Protein AF-A0A7H1MMY2-F1 (afdb_monomer)

Nearest PDB structures (foldseek):
  8imi-assembly1_k  TM=2.415E-01  e=1.324E+00  Anthocerotibacter panamensis
  7sqc-assembly1_1X  TM=2.554E-01  e=2.739E+00  Chlamydomonas reinhardtii

Radius of gyration: 22.46 Å; Cα contacts (8 Å, |Δi|>4): 117; chains: 1; bounding box: 46×32×80 Å

Organism: NCBI:txid165096

Structure (mmCIF, N/CA/C/O backbone):
data_AF-A0A7H1MMY2-F1
#
_entry.id   AF-A0A7H1MMY2-F1
#
loop_
_atom_site.group_PDB
_atom_site.id
_atom_site.type_symbol
_atom_site.label_atom_id
_atom_site.label_alt_id
_atom_site.label_comp_id
_atom_site.label_asym_id
_atom_site.label_entity_id
_atom_site.label_seq_id
_atom_site.pdbx_PDB_ins_code
_atom_site.Cartn_x
_atom_site.Cartn_y
_atom_site.Cartn_z
_atom_site.occupancy
_atom_site.B_iso_or_equiv
_atom_site.auth_seq_id
_atom_site.auth_comp_id
_atom_site.auth_asym_id
_atom_site.auth_atom_id
_atom_site.pdbx_PDB_model_num
ATOM 1 N N . MET A 1 1 ? 11.255 19.370 -52.468 1.00 33.31 1 MET A N 1
ATOM 2 C CA . MET A 1 1 ? 11.854 18.572 -51.379 1.00 33.31 1 MET A CA 1
ATOM 3 C C . MET A 1 1 ? 10.890 18.589 -50.200 1.00 33.31 1 MET A C 1
ATOM 5 O O . MET A 1 1 ? 10.796 19.597 -49.516 1.00 33.31 1 MET A O 1
ATOM 9 N N . LYS A 1 2 ? 10.066 17.543 -50.061 1.00 32.75 2 LYS A N 1
ATOM 10 C CA . LYS A 1 2 ? 9.144 17.363 -48.929 1.00 32.75 2 LYS A CA 1
ATOM 11 C C . LYS A 1 2 ? 9.869 16.480 -47.914 1.00 32.75 2 LYS A C 1
ATOM 13 O O . LYS A 1 2 ? 10.114 15.315 -48.204 1.00 32.75 2 LYS A O 1
ATOM 18 N N . ASN A 1 3 ? 10.269 17.055 -46.783 1.00 35.44 3 ASN A N 1
ATOM 19 C CA . ASN A 1 3 ? 10.957 16.332 -45.717 1.00 35.44 3 ASN A CA 1
ATOM 20 C C . ASN A 1 3 ? 9.986 15.346 -45.051 1.00 35.44 3 ASN A C 1
ATOM 22 O O . ASN A 1 3 ? 9.046 15.741 -44.367 1.00 35.44 3 ASN A O 1
ATOM 26 N N . LEU A 1 4 ? 10.239 14.060 -45.292 1.00 31.33 4 LEU A N 1
ATOM 27 C CA . LEU A 1 4 ? 9.548 12.871 -44.780 1.00 31.33 4 LEU A CA 1
ATOM 28 C C . LEU A 1 4 ? 9.931 12.524 -43.322 1.00 31.33 4 LEU A C 1
ATOM 30 O O . LEU A 1 4 ? 9.796 11.385 -42.892 1.00 31.33 4 LEU A O 1
ATOM 34 N N . THR A 1 5 ? 10.391 13.489 -42.526 1.00 36.16 5 THR A N 1
ATOM 35 C CA . THR A 1 5 ? 10.898 13.287 -41.153 1.00 36.16 5 THR A CA 1
ATOM 36 C C . THR A 1 5 ? 9.825 13.436 -40.069 1.00 36.16 5 THR A C 1
ATOM 38 O O . THR A 1 5 ? 10.062 14.044 -39.031 1.00 36.16 5 THR A O 1
ATOM 41 N N . LYS A 1 6 ? 8.617 12.901 -40.289 1.00 33.12 6 LYS A N 1
ATOM 42 C CA . LYS A 1 6 ? 7.543 12.922 -39.269 1.00 33.12 6 LYS A CA 1
ATOM 43 C C . LYS A 1 6 ? 6.744 11.619 -39.120 1.00 33.12 6 LYS A C 1
ATOM 45 O O . LYS A 1 6 ? 5.700 11.631 -38.486 1.00 33.12 6 LYS A O 1
ATOM 50 N N . GLY A 1 7 ? 7.192 10.505 -39.701 1.00 30.33 7 GLY A N 1
ATOM 51 C CA . GLY A 1 7 ? 6.299 9.359 -39.921 1.00 30.33 7 GLY A CA 1
ATOM 52 C C . GLY A 1 7 ? 6.552 8.066 -39.148 1.00 30.33 7 GLY A C 1
ATOM 53 O O . GLY A 1 7 ? 5.712 7.180 -39.234 1.00 30.33 7 GLY A O 1
ATOM 54 N N . ILE A 1 8 ? 7.677 7.879 -38.456 1.00 33.50 8 ILE A N 1
ATOM 55 C CA . ILE A 1 8 ? 8.045 6.547 -37.947 1.00 33.50 8 ILE A CA 1
ATOM 56 C C . ILE A 1 8 ? 8.587 6.697 -36.524 1.00 33.50 8 ILE A C 1
ATOM 58 O O . ILE A 1 8 ? 9.464 7.524 -36.313 1.00 33.50 8 ILE A O 1
ATOM 62 N N . LEU A 1 9 ? 8.061 5.891 -35.593 1.00 34.72 9 LEU A N 1
ATOM 63 C CA . LEU A 1 9 ? 8.309 5.840 -34.135 1.00 34.72 9 LEU A CA 1
ATOM 64 C C . LEU A 1 9 ? 7.330 6.601 -33.217 1.00 34.72 9 LEU A C 1
ATOM 66 O O . LEU A 1 9 ? 7.661 6.920 -32.084 1.00 34.72 9 LEU A O 1
ATOM 70 N N . LEU A 1 10 ? 6.080 6.786 -33.647 1.00 37.00 10 LEU A N 1
ATOM 71 C CA . LEU A 1 10 ? 4.941 7.065 -32.751 1.00 37.00 10 LEU A CA 1
ATOM 72 C C . LEU A 1 10 ? 4.121 5.789 -32.484 1.00 37.00 10 LEU A C 1
ATOM 74 O O . LEU A 1 10 ? 2.897 5.789 -32.535 1.00 37.00 10 LEU A O 1
ATOM 78 N N . GLY A 1 11 ? 4.815 4.677 -32.229 1.00 34.56 11 GLY A N 1
ATOM 79 C CA . GLY A 1 11 ? 4.215 3.490 -31.626 1.00 34.56 11 GLY A CA 1
ATOM 80 C C . GLY A 1 11 ? 4.325 3.622 -30.113 1.00 34.56 11 GLY A C 1
ATOM 81 O O . GLY A 1 11 ? 5.421 3.778 -29.580 1.00 34.56 11 GLY A O 1
ATOM 82 N N . THR A 1 12 ? 3.195 3.624 -29.424 1.00 38.75 12 THR A N 1
ATOM 83 C CA . THR A 1 12 ? 3.086 3.574 -27.967 1.00 38.75 12 THR A CA 1
ATOM 84 C C . THR A 1 12 ? 3.834 2.359 -27.416 1.00 38.75 12 THR A C 1
ATOM 86 O O . THR A 1 12 ? 3.280 1.270 -27.344 1.00 38.75 12 THR A O 1
ATOM 89 N N . LEU A 1 13 ? 5.091 2.531 -27.004 1.00 43.00 13 LEU A N 1
ATOM 90 C CA . LEU A 1 13 ? 5.725 1.600 -26.075 1.00 43.00 13 LEU A CA 1
ATOM 91 C C . LEU A 1 13 ? 5.108 1.861 -24.697 1.00 43.00 13 LEU A C 1
ATOM 93 O O . LEU A 1 13 ? 5.638 2.610 -23.886 1.00 43.00 13 LEU A O 1
ATOM 97 N N . THR A 1 14 ? 3.949 1.256 -24.457 1.00 50.75 14 THR A N 1
ATOM 98 C CA . THR A 1 14 ? 3.492 0.812 -23.129 1.00 50.75 14 THR A CA 1
ATOM 99 C C . THR A 1 14 ? 4.246 -0.463 -22.724 1.00 50.75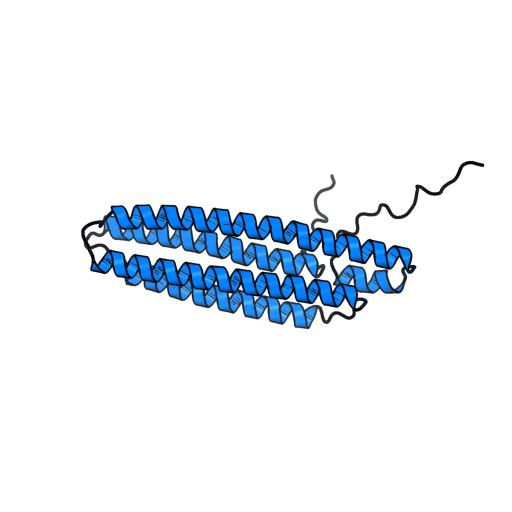 14 THR A C 1
ATOM 101 O O . THR A 1 14 ? 3.689 -1.379 -22.137 1.00 50.75 14 THR A O 1
ATOM 104 N N . ALA A 1 15 ? 5.519 -0.564 -23.103 1.00 54.62 15 ALA A N 1
ATOM 105 C CA . ALA A 1 15 ? 6.366 -1.707 -22.826 1.00 54.62 15 ALA A CA 1
ATOM 106 C C . ALA A 1 15 ? 7.192 -1.361 -21.591 1.00 54.62 15 ALA A C 1
ATOM 108 O O . ALA A 1 15 ? 8.044 -0.475 -21.660 1.00 54.62 15 ALA A O 1
ATOM 109 N N . GLY A 1 16 ? 6.917 -2.022 -20.467 1.00 61.41 16 GLY A N 1
ATOM 110 C CA . GLY A 1 16 ? 7.763 -1.890 -19.283 1.00 61.41 16 GLY A CA 1
ATOM 111 C C . GLY A 1 16 ? 9.159 -2.482 -19.511 1.00 61.41 16 GLY A C 1
ATOM 112 O O . GLY A 1 16 ? 9.482 -2.959 -20.606 1.00 61.41 16 GLY A O 1
ATOM 113 N N . VAL A 1 17 ? 10.011 -2.422 -18.488 1.00 66.38 17 VAL A N 1
ATOM 114 C CA . VAL A 1 17 ? 11.461 -2.528 -18.667 1.00 66.38 17 VAL A CA 1
ATOM 115 C C . VAL A 1 17 ? 11.902 -3.820 -19.366 1.00 66.38 17 VAL A C 1
ATOM 117 O O . VAL A 1 17 ? 12.756 -3.766 -20.247 1.00 66.38 17 VAL A O 1
ATOM 120 N N . AL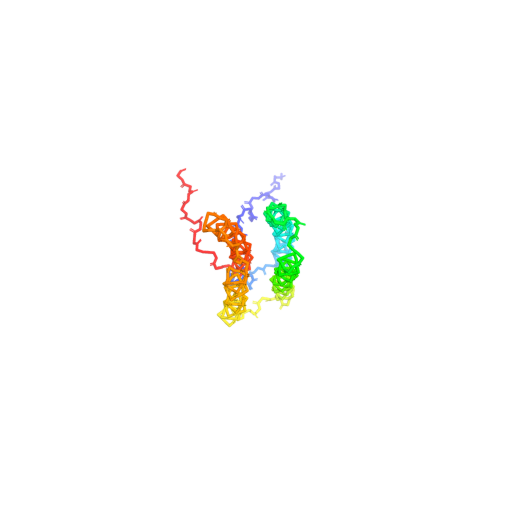A A 1 18 ? 11.262 -4.959 -19.084 1.00 62.28 18 ALA A N 1
ATOM 121 C CA . ALA A 1 18 ? 11.574 -6.242 -19.722 1.00 62.28 18 ALA A CA 1
ATOM 122 C C . ALA A 1 18 ? 11.363 -6.240 -21.249 1.00 62.28 18 ALA A C 1
ATOM 124 O O . ALA A 1 18 ? 12.208 -6.708 -22.017 1.00 62.28 18 ALA A O 1
ATOM 125 N N . ALA A 1 19 ? 10.230 -5.696 -21.699 1.00 60.94 19 ALA A N 1
ATOM 126 C CA . ALA A 1 19 ? 9.896 -5.591 -23.117 1.00 60.94 19 ALA A CA 1
ATOM 127 C C . ALA A 1 19 ? 10.761 -4.525 -23.812 1.00 60.94 19 ALA A C 1
ATOM 129 O O . ALA A 1 19 ? 11.132 -4.687 -24.980 1.00 60.94 19 ALA A O 1
ATOM 130 N N . ALA A 1 20 ? 11.159 -3.483 -23.073 1.00 60.41 20 ALA A N 1
ATOM 131 C CA . ALA A 1 20 ? 12.155 -2.533 -23.533 1.00 60.41 20 ALA A CA 1
ATOM 132 C C . ALA A 1 20 ? 13.514 -3.219 -23.750 1.00 60.41 20 ALA A C 1
ATOM 134 O O . ALA A 1 20 ? 14.065 -3.045 -24.826 1.00 60.41 20 ALA A O 1
ATOM 135 N N . THR A 1 21 ? 14.030 -4.063 -22.849 1.00 61.12 21 THR A N 1
ATOM 136 C CA . THR A 1 21 ? 15.373 -4.681 -22.958 1.00 61.12 21 THR A CA 1
ATOM 137 C C . THR A 1 21 ? 15.645 -5.389 -24.293 1.00 61.12 21 THR A C 1
ATOM 139 O O . THR A 1 21 ? 16.679 -5.148 -24.927 1.00 61.12 21 THR A O 1
ATOM 142 N N . ALA A 1 22 ? 14.733 -6.254 -24.754 1.00 60.56 22 ALA A N 1
ATOM 143 C CA . ALA A 1 22 ? 14.927 -7.027 -25.988 1.00 60.56 22 ALA A CA 1
ATOM 144 C C . ALA A 1 22 ? 14.923 -6.135 -27.244 1.00 60.56 22 ALA A C 1
ATOM 146 O O . ALA A 1 22 ? 15.727 -6.328 -28.158 1.00 60.56 22 ALA A O 1
ATOM 147 N N . TYR A 1 23 ? 14.055 -5.121 -27.266 1.00 60.75 23 TYR A N 1
ATOM 148 C CA . TYR A 1 23 ? 13.946 -4.149 -28.353 1.00 60.75 23 TYR A CA 1
ATOM 149 C C . TYR A 1 23 ? 15.066 -3.095 -28.299 1.00 60.75 23 TYR A C 1
ATOM 151 O O . TYR A 1 23 ? 15.647 -2.736 -29.323 1.00 60.75 23 TYR A O 1
ATOM 159 N N . TYR A 1 24 ? 15.452 -2.668 -27.101 1.00 64.19 24 TYR A N 1
ATOM 160 C CA . TYR A 1 24 ? 16.417 -1.608 -26.813 1.00 64.19 24 TYR A CA 1
ATOM 161 C C . TYR A 1 24 ? 17.820 -1.931 -27.314 1.00 64.19 24 TYR A C 1
ATOM 163 O O . TYR A 1 24 ? 18.508 -1.048 -27.826 1.00 64.19 24 TYR A O 1
ATOM 171 N N . ARG A 1 25 ? 18.245 -3.202 -27.266 1.00 66.31 25 ARG A N 1
ATOM 172 C CA . ARG A 1 25 ? 19.537 -3.622 -27.842 1.00 66.31 25 ARG A CA 1
ATOM 173 C C . ARG A 1 25 ? 19.629 -3.352 -29.351 1.00 66.31 25 ARG A C 1
ATOM 175 O O . ARG A 1 25 ? 20.731 -3.131 -29.845 1.00 66.31 25 ARG A O 1
ATOM 182 N N . SER A 1 26 ? 18.497 -3.310 -30.058 1.00 71.19 26 SER A N 1
ATOM 183 C CA . SER A 1 26 ? 18.423 -3.028 -31.502 1.00 71.19 26 SER A CA 1
ATOM 184 C C . SER A 1 26 ? 18.277 -1.539 -31.858 1.00 71.19 26 SER A C 1
ATOM 186 O O . SER A 1 26 ? 18.323 -1.183 -33.036 1.00 71.19 26 SER A O 1
ATOM 188 N N . LEU A 1 27 ? 18.113 -0.663 -30.861 1.00 72.69 27 LEU A N 1
ATOM 189 C CA . LEU A 1 27 ? 17.853 0.762 -31.057 1.00 72.69 27 LEU A CA 1
ATOM 190 C C . LEU A 1 27 ? 19.126 1.586 -31.285 1.00 72.69 27 LEU A C 1
ATOM 192 O O . LEU A 1 27 ? 20.197 1.301 -30.740 1.00 72.69 27 LEU A O 1
ATOM 196 N N . SER A 1 28 ? 18.983 2.670 -32.050 1.00 78.19 28 SER A N 1
ATOM 197 C CA . SER A 1 28 ? 20.005 3.717 -32.152 1.00 78.19 28 SER A CA 1
ATOM 198 C C . SER A 1 28 ? 20.151 4.493 -30.830 1.00 78.19 28 SER A C 1
ATOM 200 O O . SER A 1 28 ? 19.211 4.505 -30.033 1.00 78.19 28 SER A O 1
ATOM 202 N N . PRO A 1 29 ? 21.282 5.187 -30.592 1.00 79.69 29 PRO A N 1
ATOM 203 C CA . PRO A 1 29 ? 21.500 5.950 -29.357 1.00 79.69 29 PRO A CA 1
ATOM 204 C C . PRO A 1 29 ? 20.369 6.935 -29.024 1.00 79.69 29 PRO A C 1
ATOM 206 O O . PRO A 1 29 ? 19.842 6.914 -27.922 1.00 79.69 29 PRO A O 1
ATOM 209 N N . MET A 1 30 ? 19.900 7.702 -30.010 1.00 78.31 30 MET A N 1
ATOM 210 C CA . MET A 1 30 ? 18.809 8.668 -29.820 1.00 78.31 30 MET A CA 1
ATOM 211 C C . MET A 1 30 ? 17.472 7.997 -29.456 1.00 78.31 30 MET A C 1
ATOM 213 O O . MET A 1 30 ? 16.667 8.547 -28.714 1.00 78.31 30 MET A O 1
ATOM 217 N N . GLN A 1 31 ? 17.213 6.794 -29.978 1.00 75.25 31 GLN A N 1
ATOM 218 C CA . GLN A 1 31 ? 16.015 6.030 -29.618 1.00 75.25 31 GLN A CA 1
ATOM 219 C C . GLN A 1 31 ? 16.123 5.430 -28.212 1.00 75.25 31 GLN A C 1
ATOM 221 O O . GLN A 1 31 ? 15.103 5.266 -27.552 1.00 75.25 31 GLN A O 1
ATOM 226 N N . LYS A 1 32 ? 17.338 5.105 -27.757 1.00 74.12 32 LYS A N 1
ATOM 227 C CA . LYS A 1 32 ? 17.587 4.630 -26.393 1.00 74.12 32 LYS A CA 1
ATOM 228 C C . LYS A 1 32 ? 17.322 5.725 -25.366 1.00 74.12 32 LYS A C 1
ATOM 230 O O . LYS A 1 32 ? 16.579 5.466 -24.426 1.00 74.12 32 LYS A O 1
ATOM 235 N N . GLU A 1 33 ? 17.840 6.929 -25.600 1.00 76.06 33 GLU A N 1
ATOM 236 C CA . GLU A 1 33 ? 17.583 8.103 -24.750 1.00 76.06 33 GLU A CA 1
ATOM 237 C C . GLU A 1 33 ? 16.078 8.393 -24.656 1.00 76.06 33 GLU A C 1
ATOM 239 O O . GLU A 1 33 ? 15.525 8.468 -23.565 1.00 76.06 33 GLU A O 1
ATOM 244 N N . ALA A 1 34 ? 15.369 8.409 -25.792 1.00 76.50 34 ALA A N 1
ATOM 245 C CA . ALA A 1 34 ? 13.925 8.652 -25.804 1.00 76.50 34 ALA A CA 1
ATOM 246 C C . ALA A 1 34 ? 13.103 7.596 -25.031 1.00 76.50 34 ALA A C 1
ATOM 248 O O . ALA A 1 34 ? 12.041 7.910 -24.491 1.00 76.50 34 ALA A O 1
ATOM 249 N N . VAL A 1 35 ? 13.558 6.338 -24.995 1.00 74.00 35 VAL A N 1
ATOM 250 C CA . VAL A 1 35 ? 12.920 5.272 -24.202 1.00 74.00 35 VAL A CA 1
ATOM 251 C C . VAL A 1 35 ? 13.212 5.451 -22.711 1.00 74.00 35 VAL A C 1
ATOM 253 O O . VAL A 1 35 ? 12.300 5.280 -21.904 1.00 74.00 35 VAL A O 1
ATOM 256 N N . GLN A 1 36 ? 14.444 5.822 -22.352 1.00 76.19 36 GLN A N 1
ATOM 257 C CA . GLN A 1 36 ? 14.838 6.092 -20.966 1.00 76.19 36 GLN A CA 1
ATOM 258 C C . GLN A 1 36 ? 14.055 7.275 -20.385 1.00 76.19 36 GLN A C 1
ATOM 260 O O . GLN A 1 36 ? 13.406 7.113 -19.352 1.00 76.19 36 GLN A O 1
ATOM 265 N N . ASP A 1 37 ? 14.022 8.413 -21.084 1.00 79.31 37 ASP A N 1
ATOM 266 C CA . ASP A 1 37 ? 13.308 9.619 -20.639 1.00 79.31 37 ASP A CA 1
ATOM 267 C C . ASP A 1 37 ? 11.824 9.333 -20.392 1.00 79.31 37 ASP A C 1
ATOM 269 O O . ASP A 1 37 ? 11.275 9.644 -19.336 1.00 79.31 37 ASP A O 1
ATOM 273 N N . ARG A 1 38 ? 11.174 8.646 -21.339 1.00 77.50 38 ARG A N 1
ATOM 274 C CA . ARG A 1 38 ? 9.755 8.299 -21.221 1.00 77.50 38 ARG A CA 1
ATOM 275 C C . ARG A 1 38 ? 9.474 7.378 -20.034 1.00 77.50 38 ARG A C 1
ATOM 277 O O . ARG A 1 38 ? 8.425 7.514 -19.406 1.00 77.50 38 ARG A O 1
ATOM 284 N N . PHE A 1 39 ? 10.363 6.429 -19.752 1.00 78.75 39 PHE A N 1
ATOM 285 C CA . PHE A 1 39 ? 10.212 5.539 -18.604 1.00 78.75 39 PHE A CA 1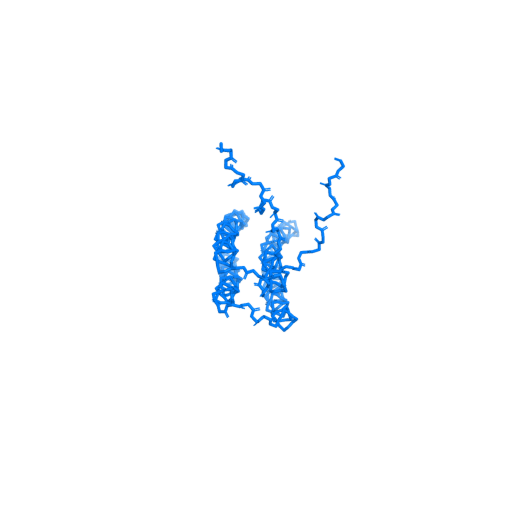
ATOM 286 C C . PHE A 1 39 ? 10.340 6.305 -17.282 1.00 78.75 39 PHE A C 1
ATOM 288 O O . PHE A 1 39 ? 9.505 6.139 -16.393 1.00 78.75 39 PHE A O 1
ATOM 295 N N . LEU A 1 40 ? 11.332 7.193 -17.172 1.00 81.25 40 LEU A N 1
ATOM 296 C CA . LEU A 1 40 ? 11.521 8.036 -15.989 1.00 81.25 40 LEU A CA 1
ATOM 297 C C . LEU A 1 40 ? 10.323 8.972 -15.760 1.00 81.25 40 LEU A C 1
ATOM 299 O O . LEU A 1 40 ? 9.860 9.105 -14.624 1.00 81.25 40 LEU A O 1
ATOM 303 N N . ASP A 1 41 ? 9.758 9.544 -16.827 1.00 83.69 41 ASP A N 1
ATOM 304 C CA . ASP A 1 41 ? 8.534 10.350 -16.759 1.00 83.69 41 ASP A CA 1
ATOM 305 C C . ASP A 1 41 ? 7.328 9.535 -16.258 1.00 83.69 41 ASP A C 1
ATOM 307 O O . ASP A 1 41 ? 6.531 10.021 -15.448 1.00 83.69 41 ASP A O 1
ATOM 311 N N . GLN A 1 42 ? 7.186 8.285 -16.713 1.00 82.81 42 GLN A N 1
ATOM 312 C CA . GLN A 1 42 ? 6.119 7.386 -16.262 1.00 82.81 42 GLN A CA 1
ATOM 313 C C . GLN A 1 42 ? 6.260 7.036 -14.780 1.00 82.81 42 GLN A C 1
ATOM 315 O O . GLN A 1 42 ? 5.279 7.158 -14.044 1.00 82.81 42 GLN A O 1
ATOM 320 N N . LEU A 1 43 ? 7.466 6.678 -14.330 1.00 84.50 43 LEU A N 1
ATOM 321 C CA . LEU A 1 43 ? 7.743 6.418 -12.915 1.00 84.50 43 LEU A CA 1
ATOM 322 C C . LEU A 1 43 ? 7.418 7.640 -12.042 1.00 84.50 43 LEU A C 1
ATOM 324 O O . LEU A 1 43 ? 6.736 7.526 -11.020 1.00 84.50 43 LEU A O 1
ATOM 328 N N . ALA A 1 44 ? 7.823 8.838 -12.475 1.00 86.19 44 ALA A N 1
ATOM 329 C CA . ALA A 1 44 ? 7.525 10.076 -11.761 1.00 86.19 44 ALA A CA 1
ATOM 330 C C . ALA A 1 44 ? 6.011 10.348 -11.666 1.00 86.19 44 ALA A C 1
ATOM 332 O O . ALA A 1 44 ? 5.509 10.706 -10.595 1.00 86.19 44 ALA A O 1
ATOM 333 N N . ALA A 1 45 ? 5.267 10.150 -12.757 1.00 86.19 45 ALA A N 1
ATOM 334 C CA . ALA A 1 45 ? 3.817 10.333 -12.778 1.00 86.19 45 ALA A CA 1
ATOM 335 C C . ALA A 1 45 ? 3.082 9.308 -11.896 1.00 86.19 45 ALA A C 1
ATOM 337 O O . ALA A 1 45 ? 2.153 9.674 -11.168 1.00 86.19 45 ALA A O 1
ATOM 338 N N . SER A 1 46 ? 3.502 8.041 -11.930 1.00 86.50 46 SER A N 1
ATOM 339 C CA . SER A 1 46 ? 2.965 6.987 -11.065 1.00 86.50 46 SER A CA 1
ATOM 340 C C . SER A 1 46 ? 3.205 7.280 -9.592 1.00 86.50 46 SER A C 1
ATOM 342 O O . SER A 1 46 ? 2.274 7.181 -8.789 1.00 86.50 46 SER A O 1
ATOM 344 N N . LYS A 1 47 ? 4.400 7.768 -9.242 1.00 88.00 47 LYS A N 1
ATOM 345 C CA . LYS A 1 47 ? 4.708 8.177 -7.872 1.00 88.00 47 LYS A CA 1
ATOM 346 C C . LYS A 1 47 ? 3.733 9.234 -7.352 1.00 88.00 47 LYS A C 1
ATOM 348 O O . LYS A 1 47 ? 3.252 9.107 -6.230 1.00 88.00 47 LYS A O 1
ATOM 353 N N . VAL A 1 48 ? 3.412 10.252 -8.155 1.00 88.31 48 VAL A N 1
ATOM 354 C CA . VAL A 1 48 ? 2.441 11.294 -7.766 1.00 88.31 48 VAL A CA 1
ATOM 355 C C . VAL A 1 48 ? 1.060 10.691 -7.497 1.00 88.31 48 VAL A C 1
ATOM 357 O O . VAL A 1 48 ? 0.436 11.025 -6.491 1.00 88.31 48 VAL A O 1
ATOM 360 N N . LYS A 1 49 ? 0.594 9.772 -8.353 1.00 90.31 49 LYS A N 1
ATOM 361 C CA . LYS A 1 49 ? -0.692 9.081 -8.158 1.00 90.31 49 LYS A CA 1
ATOM 362 C C . LYS A 1 49 ? -0.703 8.235 -6.883 1.00 90.31 49 LYS A C 1
ATOM 364 O O . LYS A 1 49 ? -1.682 8.279 -6.145 1.00 90.31 49 LYS A O 1
ATOM 369 N N . MET A 1 50 ? 0.370 7.491 -6.614 1.00 92.50 50 MET A N 1
ATOM 370 C CA . MET A 1 50 ? 0.476 6.650 -5.416 1.00 92.50 50 MET A CA 1
ATOM 371 C C . MET A 1 50 ? 0.589 7.475 -4.131 1.00 92.50 50 MET A C 1
ATOM 373 O O . MET A 1 50 ? -0.022 7.117 -3.125 1.00 92.50 50 MET A O 1
ATOM 377 N N . ASP A 1 51 ? 1.318 8.595 -4.159 1.00 90.38 51 ASP A N 1
ATOM 378 C CA . ASP A 1 51 ? 1.366 9.535 -3.034 1.00 90.38 51 ASP A CA 1
ATOM 379 C C . ASP A 1 51 ? -0.033 10.121 -2.751 1.00 90.38 51 ASP A C 1
ATOM 381 O O . ASP A 1 51 ? -0.426 10.203 -1.588 1.00 90.38 51 ASP A O 1
ATOM 385 N N . GLN A 1 52 ? -0.809 10.468 -3.789 1.00 92.56 52 GLN A N 1
ATOM 386 C CA . GLN A 1 52 ? -2.187 10.947 -3.624 1.00 92.56 52 GLN A CA 1
ATOM 387 C C . GLN A 1 52 ? -3.098 9.871 -3.021 1.00 92.56 52 GLN A C 1
ATOM 389 O O . GLN A 1 52 ? -3.745 10.129 -2.012 1.00 92.56 52 GLN A O 1
ATOM 394 N N . LEU A 1 53 ? -3.092 8.657 -3.581 1.00 93.00 53 LEU A N 1
ATOM 395 C CA . LEU A 1 53 ? -3.906 7.540 -3.090 1.00 93.00 53 LEU A CA 1
ATOM 396 C C . LEU A 1 53 ? -3.613 7.226 -1.613 1.00 93.00 53 LEU A C 1
ATOM 398 O O . LEU A 1 53 ? -4.531 7.006 -0.821 1.00 93.00 53 LEU A O 1
ATOM 402 N N . LYS A 1 54 ? -2.332 7.251 -1.224 1.00 91.50 54 LYS A N 1
ATOM 403 C CA . LYS A 1 54 ? -1.917 7.083 0.173 1.00 91.50 54 LYS A CA 1
ATOM 404 C C . LYS A 1 54 ? -2.483 8.193 1.063 1.00 91.50 54 LYS A C 1
ATOM 406 O O . LYS A 1 54 ? -2.945 7.900 2.166 1.00 91.50 54 LYS A O 1
ATOM 411 N N . ASN A 1 55 ? -2.401 9.449 0.623 1.00 93.31 55 ASN A N 1
ATOM 412 C CA . ASN A 1 55 ? -2.898 10.585 1.398 1.00 93.31 55 ASN A CA 1
ATOM 413 C C . ASN A 1 55 ? -4.412 10.480 1.602 1.00 93.31 55 ASN A C 1
ATOM 415 O O . ASN A 1 55 ? -4.851 10.524 2.746 1.00 93.31 55 ASN A O 1
ATOM 419 N N . ASP A 1 56 ? -5.172 10.220 0.535 1.00 93.25 56 ASP A N 1
ATOM 420 C CA . ASP A 1 56 ? -6.632 10.070 0.595 1.00 93.25 56 ASP A CA 1
ATOM 421 C C . ASP A 1 56 ? -7.040 8.958 1.578 1.00 93.25 56 ASP A C 1
ATOM 423 O O . ASP A 1 56 ? -7.900 9.149 2.437 1.00 93.25 56 ASP A O 1
ATOM 427 N N . THR A 1 57 ? -6.348 7.818 1.517 1.00 93.12 57 THR A N 1
ATOM 428 C CA . THR A 1 57 ? -6.582 6.673 2.413 1.00 93.12 57 THR A CA 1
ATOM 429 C C . THR A 1 57 ? -6.191 6.983 3.864 1.00 93.12 57 THR A C 1
ATOM 431 O O . THR A 1 57 ? -6.864 6.585 4.811 1.00 93.12 57 THR A O 1
ATOM 434 N N . THR A 1 58 ? -5.110 7.739 4.078 1.00 94.38 58 THR A N 1
ATOM 435 C CA . THR A 1 58 ? -4.698 8.178 5.424 1.00 94.38 58 THR A CA 1
ATOM 436 C C . THR A 1 58 ? -5.702 9.166 6.018 1.00 94.38 58 THR A C 1
ATOM 438 O O . THR A 1 58 ? -6.000 9.101 7.213 1.00 94.38 58 THR A O 1
ATOM 441 N N . ASP A 1 59 ? -6.239 10.071 5.204 1.00 95.56 59 ASP A N 1
ATOM 442 C CA . ASP A 1 59 ? -7.253 11.032 5.628 1.00 95.56 59 ASP A CA 1
ATOM 443 C C . ASP A 1 59 ? -8.549 10.318 6.016 1.00 95.56 59 ASP A C 1
ATOM 445 O O . ASP A 1 59 ? -9.111 10.603 7.079 1.00 95.56 59 ASP A O 1
ATOM 449 N N . HIS A 1 60 ? -8.981 9.333 5.226 1.00 96.38 60 HIS A N 1
ATOM 450 C CA . HIS A 1 60 ? -10.168 8.555 5.560 1.00 96.38 60 HIS A CA 1
ATOM 451 C C . HIS A 1 60 ? -9.972 7.688 6.808 1.00 96.38 60 HIS A C 1
ATOM 453 O O . HIS A 1 60 ? -10.808 7.720 7.714 1.00 96.38 60 HIS A O 1
ATOM 459 N N . PHE A 1 61 ? -8.817 7.034 6.951 1.00 96.38 61 PHE A N 1
ATOM 460 C CA . PHE A 1 61 ? -8.448 6.356 8.192 1.00 96.38 61 PHE A CA 1
ATOM 461 C C . PHE A 1 61 ? -8.559 7.287 9.411 1.00 96.38 61 PHE A C 1
ATOM 463 O O . PHE A 1 61 ? -9.149 6.930 10.433 1.00 96.38 61 PHE A O 1
ATOM 470 N N . ASN A 1 62 ? -8.047 8.517 9.312 1.00 95.25 62 ASN A N 1
ATOM 471 C CA . ASN A 1 62 ? -8.134 9.490 10.401 1.00 95.25 62 ASN A CA 1
ATOM 472 C C . ASN A 1 62 ? -9.581 9.875 10.746 1.00 95.25 62 ASN A C 1
ATOM 474 O O . ASN A 1 62 ? -9.869 10.116 11.926 1.00 95.25 62 ASN A O 1
ATOM 478 N N . ILE A 1 63 ? -10.482 9.910 9.760 1.00 95.94 63 ILE A N 1
ATOM 479 C CA . ILE A 1 63 ? -11.922 10.105 9.971 1.00 95.94 63 ILE A CA 1
ATOM 480 C C . ILE A 1 63 ? -12.498 8.918 10.744 1.00 95.94 63 ILE A C 1
ATOM 482 O O . ILE A 1 63 ? -13.028 9.126 11.838 1.00 95.94 63 ILE A O 1
ATOM 486 N N . LEU A 1 64 ? -12.301 7.688 10.257 1.00 94.38 64 LEU A N 1
ATOM 487 C CA . LEU A 1 64 ? -12.786 6.463 10.905 1.00 94.38 64 LEU A CA 1
ATOM 488 C C . LEU A 1 64 ? -12.330 6.383 12.363 1.00 94.38 64 LEU A C 1
ATOM 490 O O . LEU A 1 64 ? -13.123 6.136 13.271 1.00 94.38 64 LEU A O 1
ATOM 494 N N . MET A 1 65 ? -11.056 6.667 12.618 1.00 93.25 65 MET A N 1
ATOM 495 C CA . MET A 1 65 ? -10.529 6.638 13.9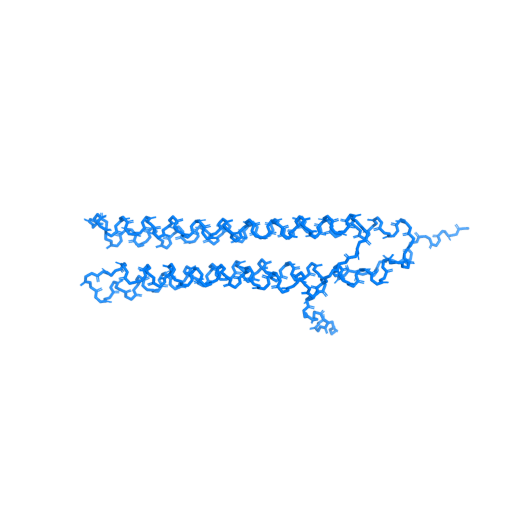74 1.00 93.25 65 MET A CA 1
ATOM 496 C C . MET A 1 65 ? -11.012 7.806 14.841 1.00 93.25 65 MET A C 1
ATOM 498 O O . MET A 1 65 ? -11.012 7.704 16.065 1.00 93.25 65 MET A O 1
ATOM 502 N N . SER A 1 66 ? -11.379 8.945 14.255 1.00 91.94 66 SER A N 1
ATOM 503 C CA . SER A 1 66 ? -11.987 10.042 15.015 1.00 91.94 66 SER A CA 1
ATOM 504 C C . SER A 1 66 ? -13.413 9.690 15.425 1.00 91.94 66 SER A C 1
ATOM 506 O O . SER A 1 66 ? -13.771 9.912 16.578 1.00 91.94 66 SER A O 1
ATOM 508 N N . GLU A 1 67 ? -14.189 9.077 14.529 1.00 91.25 67 GLU A N 1
ATOM 509 C CA . GLU A 1 67 ? -15.523 8.547 14.835 1.00 91.25 67 GLU A CA 1
ATOM 510 C C . GLU A 1 67 ? -15.478 7.497 15.937 1.00 91.25 67 GLU A C 1
ATOM 512 O O . GLU A 1 67 ? -16.306 7.547 16.847 1.00 91.25 67 GLU A O 1
ATOM 517 N N . LEU A 1 68 ? -14.480 6.602 15.890 1.00 89.31 68 LEU A N 1
ATOM 518 C CA . LEU A 1 68 ? -14.187 5.722 17.011 1.00 89.31 68 LEU A CA 1
ATOM 519 C C . LEU A 1 68 ? -13.934 6.572 18.246 1.00 89.31 68 LEU A C 1
ATOM 521 O O . LEU A 1 68 ? -14.786 6.562 19.107 1.00 89.31 68 LEU A O 1
ATOM 525 N N . ARG A 1 69 ? -12.909 7.427 18.310 1.00 87.44 69 ARG A N 1
ATOM 526 C CA . ARG A 1 69 ? -12.607 8.222 19.522 1.00 87.44 69 ARG A CA 1
ATOM 527 C C . ARG A 1 69 ? -13.822 8.921 20.161 1.00 87.44 69 ARG A C 1
ATOM 529 O O . ARG A 1 69 ? -13.898 8.990 21.384 1.00 87.44 69 ARG A O 1
ATOM 536 N N . TYR A 1 70 ? -14.756 9.447 19.365 1.00 85.00 70 TYR A N 1
ATOM 537 C CA . TYR A 1 70 ? -15.971 10.089 19.880 1.00 85.00 70 TYR A CA 1
ATOM 538 C C . TYR A 1 70 ? -16.963 9.117 20.537 1.00 85.00 70 TYR A C 1
ATOM 540 O O . TYR A 1 70 ? -17.656 9.505 21.474 1.00 85.00 70 TYR A O 1
ATOM 548 N N . ALA A 1 71 ? -17.036 7.861 20.094 1.00 81.00 71 ALA A N 1
ATOM 549 C CA . ALA A 1 71 ? -18.006 6.892 20.606 1.00 81.00 71 ALA A CA 1
ATOM 550 C C . ALA A 1 71 ? -17.736 6.420 22.055 1.00 81.00 71 ALA A C 1
ATOM 552 O O . ALA A 1 71 ? -18.659 5.937 22.704 1.00 81.00 71 ALA A O 1
ATOM 553 N N . GLN A 1 72 ? -16.517 6.583 22.584 1.00 81.94 72 GLN A N 1
ATOM 554 C CA . GLN A 1 72 ? -16.144 6.344 23.996 1.00 81.94 72 GLN A CA 1
ATOM 555 C C . GLN A 1 72 ? -15.166 7.431 24.489 1.00 81.94 72 GLN A C 1
ATOM 557 O O . GLN A 1 72 ? -14.076 7.168 24.996 1.00 81.94 72 GLN A O 1
ATOM 562 N N . GLU A 1 73 ? -15.551 8.698 24.339 1.00 79.12 73 GLU A N 1
ATOM 563 C CA . GLU A 1 73 ? -14.711 9.857 24.694 1.00 79.12 73 GLU A CA 1
ATOM 564 C C . GLU A 1 73 ? -14.300 9.942 26.180 1.00 79.12 73 GLU A C 1
ATOM 566 O O . GLU A 1 73 ? -13.411 10.716 26.528 1.00 79.12 73 GLU A O 1
ATOM 571 N N . ASN A 1 74 ? -14.931 9.154 27.054 1.00 84.06 74 ASN A N 1
ATOM 572 C CA . ASN A 1 74 ? -14.651 9.126 28.492 1.00 84.06 74 ASN A CA 1
ATOM 573 C C . ASN A 1 74 ? -13.840 7.893 28.929 1.00 84.06 74 ASN A C 1
ATOM 575 O O . ASN A 1 74 ? -13.520 7.770 30.110 1.00 84.06 74 ASN A O 1
ATOM 579 N N . ASP A 1 75 ? -13.513 6.984 28.006 1.00 85.94 75 ASP A N 1
ATOM 580 C CA . ASP A 1 75 ? -12.694 5.804 28.287 1.00 85.94 75 ASP A CA 1
ATOM 581 C C . ASP A 1 75 ? -11.225 6.079 27.925 1.00 85.94 75 ASP A C 1
ATOM 583 O O . ASP A 1 75 ? -10.818 6.025 26.761 1.00 85.94 75 ASP A O 1
ATOM 587 N N . GLU A 1 76 ? -10.421 6.406 28.939 1.00 85.19 76 GLU A N 1
ATOM 588 C CA . GLU A 1 76 ? -8.988 6.681 28.779 1.00 85.19 76 GLU A CA 1
ATOM 589 C C . GLU A 1 76 ? -8.211 5.463 28.255 1.00 85.19 76 GLU A C 1
ATOM 591 O O . GLU A 1 76 ? -7.306 5.617 27.433 1.00 85.19 76 GLU A O 1
ATOM 596 N N . GLY A 1 77 ? -8.571 4.250 28.690 1.00 85.81 77 GLY A N 1
ATOM 597 C CA . GLY A 1 77 ? -7.903 3.020 28.263 1.00 85.81 77 GLY A CA 1
ATOM 598 C C . GLY A 1 77 ? -8.145 2.743 26.784 1.00 85.81 77 GLY A C 1
ATOM 599 O O . GLY A 1 77 ? -7.212 2.445 26.035 1.00 85.81 77 GLY A O 1
ATOM 600 N N . TRP A 1 78 ? -9.381 2.931 26.334 1.00 87.31 78 TRP A N 1
ATOM 601 C CA . TRP A 1 78 ? -9.729 2.806 24.926 1.00 87.31 78 TRP A CA 1
ATOM 602 C C . TRP A 1 78 ? -9.045 3.849 24.043 1.00 87.31 78 TRP A C 1
ATOM 604 O O . TRP A 1 78 ? -8.578 3.524 22.950 1.00 87.31 78 TRP A O 1
ATOM 614 N N . GLN A 1 79 ? -8.929 5.093 24.512 1.00 87.75 79 GLN A N 1
ATOM 615 C CA . GLN A 1 79 ? -8.220 6.135 23.766 1.00 87.75 79 GLN A CA 1
ATOM 616 C C . GLN A 1 79 ? -6.734 5.825 23.585 1.00 87.75 79 GLN A C 1
ATOM 618 O O . GLN A 1 79 ? -6.196 6.113 22.514 1.00 87.75 79 GLN A O 1
ATOM 623 N N . ILE A 1 80 ? -6.089 5.216 24.586 1.00 90.56 80 ILE A N 1
ATOM 624 C CA . ILE A 1 80 ? -4.702 4.744 24.478 1.00 90.56 80 ILE A CA 1
ATOM 625 C C . ILE A 1 80 ? -4.600 3.658 23.402 1.00 90.56 80 ILE A C 1
ATOM 627 O O . ILE A 1 80 ? -3.823 3.809 22.464 1.00 90.56 80 ILE A O 1
ATOM 631 N N . LEU A 1 81 ? -5.447 2.625 23.464 1.00 91.12 81 LEU A N 1
ATOM 632 C CA . LEU A 1 81 ? -5.445 1.535 22.479 1.00 91.12 81 LEU A CA 1
ATOM 633 C C . LEU A 1 81 ? -5.691 2.036 21.048 1.00 91.12 81 LEU A C 1
ATOM 635 O O . LEU A 1 81 ? -5.068 1.567 20.095 1.00 91.12 81 LEU A O 1
ATOM 639 N N . LEU A 1 82 ? -6.586 3.011 20.886 1.00 91.75 82 LEU A N 1
ATOM 640 C CA . LEU A 1 82 ? -6.877 3.621 19.593 1.00 91.75 82 LEU A CA 1
ATOM 641 C C . LEU A 1 82 ? -5.697 4.458 19.075 1.00 91.75 82 LEU A C 1
ATOM 643 O O . LEU A 1 82 ? -5.439 4.480 17.871 1.00 91.75 82 LEU A O 1
ATOM 647 N N . ALA A 1 83 ? -4.983 5.152 19.964 1.00 92.19 83 ALA A N 1
ATOM 648 C CA . ALA A 1 83 ? -3.776 5.893 19.613 1.00 92.19 83 ALA A CA 1
ATOM 649 C C . ALA A 1 83 ? -2.627 4.956 19.208 1.00 92.19 83 ALA A C 1
ATOM 651 O O . ALA A 1 83 ? -1.963 5.223 18.205 1.00 92.19 83 ALA A O 1
ATOM 652 N N . ASP A 1 84 ? -2.449 3.841 19.919 1.00 94.56 84 ASP A N 1
ATOM 653 C CA . ASP A 1 84 ? -1.455 2.818 19.583 1.00 94.56 84 ASP A CA 1
ATOM 654 C C . ASP A 1 84 ? -1.743 2.213 18.202 1.00 94.56 84 ASP A C 1
ATOM 656 O O . ASP A 1 84 ? -0.864 2.170 17.339 1.00 94.56 84 ASP A O 1
ATOM 660 N N . PHE A 1 85 ? -3.003 1.855 17.929 1.00 95.00 85 PHE A N 1
ATOM 661 C CA . PHE A 1 85 ? -3.410 1.356 16.614 1.00 95.00 85 PHE A CA 1
ATOM 662 C C . PHE A 1 85 ? -3.156 2.374 15.489 1.00 95.00 85 PHE A C 1
ATOM 664 O O . PHE A 1 85 ? -2.624 2.013 14.437 1.00 95.00 85 PHE A O 1
ATOM 671 N N . LYS A 1 86 ? -3.465 3.662 15.708 1.00 95.50 86 LYS A N 1
ATOM 672 C CA . LYS A 1 86 ? -3.128 4.732 14.750 1.00 95.50 86 LYS A CA 1
ATOM 673 C C . LYS A 1 86 ? -1.636 4.785 14.451 1.00 95.50 86 LYS A C 1
ATOM 675 O O . LYS A 1 86 ? -1.251 4.962 13.295 1.00 95.50 86 LYS A O 1
ATOM 680 N N . GLN A 1 87 ? -0.802 4.673 15.480 1.00 96.12 87 GLN A N 1
ATOM 681 C CA . GLN A 1 87 ? 0.642 4.733 15.310 1.00 96.12 87 GLN A CA 1
ATOM 682 C C . GLN A 1 87 ? 1.153 3.539 14.496 1.00 96.12 87 GLN A C 1
ATOM 684 O O . GLN A 1 87 ? 1.957 3.735 13.583 1.00 96.12 87 GLN A O 1
ATOM 689 N N . GLU A 1 88 ? 0.643 2.334 14.755 1.00 96.69 88 GLU A N 1
ATOM 690 C CA . GLU A 1 88 ? 1.006 1.146 13.976 1.00 96.69 88 GLU A CA 1
ATOM 691 C C . GLU A 1 88 ? 0.549 1.239 12.516 1.00 96.69 88 GLU A C 1
ATOM 693 O O . GLU A 1 88 ? 1.323 0.943 11.603 1.00 96.69 88 GLU A O 1
ATOM 698 N N . TYR A 1 89 ? -0.654 1.756 12.260 1.00 96.00 89 TYR A N 1
ATOM 699 C CA . TYR A 1 89 ? -1.113 2.034 10.897 1.00 96.00 89 TYR A CA 1
ATOM 700 C C . TYR A 1 89 ? -0.173 2.998 10.151 1.00 96.00 89 TYR A C 1
ATOM 702 O O . TYR A 1 89 ? 0.174 2.777 8.985 1.00 96.00 89 TYR A O 1
ATOM 710 N N . ILE A 1 90 ? 0.280 4.065 10.819 1.00 94.75 90 ILE A N 1
ATOM 711 C CA . ILE A 1 90 ? 1.234 5.028 10.249 1.00 94.75 90 ILE A CA 1
ATOM 712 C C . ILE A 1 90 ? 2.580 4.350 9.960 1.00 94.75 90 ILE A C 1
ATOM 714 O O . ILE A 1 90 ? 3.170 4.592 8.901 1.00 94.75 90 ILE A O 1
ATOM 718 N N . ASN A 1 91 ? 3.062 3.496 10.867 1.00 96.06 91 ASN A N 1
ATOM 719 C CA . ASN A 1 91 ? 4.305 2.745 10.688 1.00 96.06 91 ASN A CA 1
ATOM 720 C C . ASN A 1 91 ? 4.228 1.850 9.441 1.00 96.06 91 ASN A C 1
ATOM 722 O O . ASN A 1 91 ? 5.085 1.960 8.559 1.00 96.06 91 ASN A O 1
ATOM 726 N N . LEU A 1 92 ? 3.160 1.056 9.318 1.00 96.19 92 LEU A N 1
ATOM 727 C CA . LEU A 1 92 ? 2.899 0.193 8.161 1.00 96.19 92 LEU A CA 1
ATOM 728 C C . LEU A 1 92 ? 2.785 0.997 6.860 1.00 96.19 92 LEU A C 1
ATOM 730 O O . LEU A 1 92 ? 3.406 0.662 5.850 1.00 96.19 92 LEU A O 1
ATOM 734 N N . SER A 1 93 ? 2.057 2.114 6.890 1.00 94.44 93 SER A N 1
ATOM 735 C CA . SER A 1 93 ? 1.887 3.002 5.731 1.00 94.44 93 SER A CA 1
ATOM 736 C C . SER A 1 93 ? 3.208 3.620 5.267 1.00 94.44 93 SER A C 1
ATOM 738 O O . SER A 1 93 ? 3.422 3.850 4.072 1.00 94.44 93 SER A O 1
ATOM 740 N N . ASN A 1 94 ? 4.118 3.909 6.197 1.00 94.75 94 ASN A N 1
ATOM 741 C CA . ASN A 1 94 ? 5.450 4.410 5.873 1.00 94.75 94 ASN A CA 1
ATOM 742 C C . ASN A 1 94 ? 6.370 3.300 5.360 1.00 94.75 94 ASN A C 1
ATOM 744 O O . ASN A 1 94 ? 7.125 3.541 4.420 1.00 94.75 94 ASN A O 1
ATOM 748 N N . GLN A 1 95 ? 6.276 2.088 5.907 1.00 95.62 95 GLN A N 1
ATOM 749 C CA . GLN A 1 95 ? 7.000 0.923 5.401 1.00 95.62 95 GLN A CA 1
ATOM 750 C C . GLN A 1 95 ? 6.603 0.603 3.953 1.00 95.62 95 GLN A C 1
ATOM 752 O O . GLN A 1 95 ? 7.484 0.488 3.102 1.00 95.62 95 GLN A O 1
ATOM 757 N N . ALA A 1 96 ? 5.301 0.568 3.647 1.00 94.38 96 ALA A N 1
ATOM 758 C CA . ALA A 1 96 ? 4.792 0.383 2.285 1.00 94.38 96 ALA A CA 1
ATOM 759 C C . ALA A 1 96 ? 5.301 1.477 1.330 1.00 94.38 96 ALA A C 1
ATOM 761 O O . ALA A 1 96 ? 5.856 1.185 0.270 1.00 94.38 96 ALA A O 1
ATOM 762 N N . LYS A 1 97 ? 5.230 2.750 1.748 1.00 93.56 97 LYS A N 1
ATOM 763 C CA . LYS A 1 97 ? 5.775 3.876 0.972 1.00 93.56 97 LYS A CA 1
ATOM 764 C C . LYS A 1 97 ? 7.278 3.737 0.706 1.00 93.56 97 LYS A C 1
ATOM 766 O O . LYS A 1 97 ? 7.732 4.018 -0.405 1.00 93.56 97 LYS A O 1
ATOM 771 N N . ASN A 1 98 ? 8.054 3.347 1.713 1.00 94.50 98 ASN A N 1
ATOM 772 C CA . ASN A 1 98 ? 9.496 3.168 1.575 1.00 94.50 98 ASN A CA 1
ATOM 773 C C . ASN A 1 98 ? 9.808 2.018 0.614 1.00 94.50 98 ASN A C 1
ATOM 775 O O . ASN A 1 98 ? 10.672 2.173 -0.246 1.00 94.50 98 ASN A O 1
ATOM 779 N N . GLN A 1 99 ? 9.059 0.916 0.701 1.00 94.62 99 GLN A N 1
ATOM 780 C CA . GLN A 1 99 ? 9.191 -0.215 -0.213 1.00 94.62 99 GLN A CA 1
ATOM 781 C C . GLN A 1 99 ? 8.903 0.188 -1.663 1.00 94.62 99 GLN A C 1
ATOM 783 O O . GLN A 1 99 ? 9.671 -0.160 -2.561 1.00 94.62 99 GLN A O 1
ATOM 788 N N . TYR A 1 100 ? 7.835 0.954 -1.886 1.00 94.00 100 TYR A N 1
ATOM 789 C CA . TYR A 1 100 ? 7.493 1.483 -3.203 1.00 94.00 100 TYR A CA 1
ATOM 790 C C . TYR A 1 100 ? 8.579 2.430 -3.736 1.00 94.00 100 TYR A C 1
ATOM 792 O O . TYR A 1 100 ? 9.033 2.288 -4.869 1.00 94.00 100 TYR A O 1
ATOM 800 N N . THR A 1 101 ? 9.058 3.355 -2.898 1.00 93.12 101 THR A N 1
ATOM 801 C CA . THR A 1 101 ? 10.110 4.317 -3.271 1.00 93.12 101 THR A CA 1
ATOM 802 C C . THR A 1 101 ? 11.417 3.615 -3.632 1.00 93.12 101 THR A C 1
ATOM 804 O O . THR A 1 101 ? 12.050 3.982 -4.620 1.00 93.12 101 THR A O 1
ATOM 807 N N . TYR A 1 102 ? 11.800 2.590 -2.867 1.00 93.44 102 TYR A N 1
ATOM 808 C CA . TYR A 1 102 ? 12.972 1.768 -3.155 1.00 93.44 102 TYR A CA 1
ATOM 809 C C . TYR A 1 102 ? 12.876 1.126 -4.541 1.00 93.44 102 TYR A C 1
ATOM 811 O O . TYR A 1 102 ? 13.799 1.258 -5.339 1.00 93.44 102 TYR A O 1
ATOM 819 N N . TRP A 1 103 ? 11.750 0.479 -4.857 1.00 91.50 103 TRP A N 1
ATOM 820 C CA . TRP A 1 103 ? 11.588 -0.175 -6.154 1.00 91.50 103 TRP A CA 1
ATOM 821 C C . TRP A 1 103 ? 11.569 0.814 -7.314 1.00 91.50 103 TRP A C 1
ATOM 823 O O . TRP A 1 103 ? 12.190 0.556 -8.338 1.00 91.50 103 TRP A O 1
ATOM 833 N N . GLN A 1 104 ? 10.927 1.969 -7.147 1.00 89.81 104 GLN A N 1
ATOM 834 C CA . GLN A 1 104 ? 10.961 3.043 -8.142 1.00 89.81 104 GLN A CA 1
ATOM 835 C C . GLN A 1 104 ? 12.399 3.498 -8.444 1.00 89.81 104 GLN A C 1
ATOM 837 O O . GLN A 1 104 ? 12.768 3.647 -9.607 1.00 89.81 104 GLN A O 1
ATOM 842 N N . GLN A 1 105 ? 13.229 3.665 -7.410 1.00 89.19 105 GLN A N 1
ATOM 843 C CA . GLN A 1 105 ? 14.641 4.030 -7.568 1.00 89.19 105 GLN A CA 1
ATOM 844 C C . GLN A 1 105 ? 15.455 2.907 -8.214 1.00 89.19 105 GLN A C 1
ATOM 846 O O . GLN A 1 105 ? 16.164 3.157 -9.184 1.00 89.19 105 GLN A O 1
ATOM 851 N N . ALA A 1 106 ? 15.300 1.670 -7.736 1.00 87.94 106 ALA A N 1
ATOM 852 C CA . ALA A 1 106 ? 16.003 0.513 -8.279 1.00 87.94 106 ALA A CA 1
ATOM 853 C C . ALA A 1 106 ? 15.696 0.307 -9.772 1.00 87.94 106 ALA A C 1
ATOM 855 O O . ALA A 1 106 ? 16.602 0.058 -10.565 1.00 87.94 106 ALA A O 1
ATOM 856 N N . LEU A 1 107 ? 14.432 0.466 -10.179 1.00 85.19 107 LEU A N 1
ATOM 857 C CA . LEU A 1 107 ? 14.041 0.381 -11.585 1.00 85.19 107 LEU A CA 1
ATOM 858 C C . LEU A 1 107 ? 14.611 1.538 -12.414 1.00 85.19 107 LEU A C 1
ATOM 860 O O . LEU A 1 107 ? 15.083 1.306 -13.525 1.00 85.19 107 LEU A O 1
ATOM 864 N N . ALA A 1 108 ? 14.613 2.767 -11.890 1.00 82.62 108 ALA A N 1
ATOM 865 C CA . ALA A 1 108 ? 15.216 3.912 -12.573 1.00 82.62 108 ALA A CA 1
ATOM 866 C C . ALA A 1 108 ? 16.729 3.720 -12.803 1.00 82.62 108 ALA A C 1
ATOM 868 O O . ALA A 1 108 ? 17.213 3.939 -13.913 1.00 82.62 108 ALA A O 1
ATOM 869 N N . GLU A 1 109 ? 17.462 3.243 -11.793 1.00 83.38 109 GLU A N 1
ATOM 870 C CA . GLU A 1 109 ? 18.898 2.941 -11.891 1.00 83.38 109 GLU A CA 1
ATOM 871 C C . GLU A 1 109 ? 19.187 1.830 -12.910 1.00 83.38 109 GLU A C 1
ATOM 873 O O . GLU A 1 109 ? 20.130 1.923 -13.697 1.00 83.38 109 GLU A O 1
ATOM 878 N N . GLN A 1 110 ? 18.351 0.791 -12.951 1.00 77.25 110 GLN A N 1
ATOM 879 C CA . GLN A 1 110 ? 18.480 -0.287 -13.935 1.00 77.25 110 GLN A CA 1
ATOM 880 C C . GLN A 1 110 ? 18.239 0.197 -15.375 1.00 77.25 110 GLN A C 1
ATOM 882 O O . GLN A 1 110 ? 18.875 -0.298 -16.313 1.00 77.25 110 GLN A O 1
ATOM 887 N N . VAL A 1 111 ? 17.348 1.175 -15.563 1.00 75.06 111 VAL A N 1
ATOM 888 C CA . VAL A 1 111 ? 17.121 1.823 -16.862 1.00 75.06 111 VAL A CA 1
ATOM 889 C C . VAL A 1 111 ? 18.296 2.703 -17.285 1.00 75.06 111 VAL A C 1
ATOM 891 O O . VAL A 1 111 ? 18.658 2.701 -18.468 1.00 75.06 111 VAL A O 1
ATOM 894 N N . ASP A 1 112 ? 18.943 3.384 -16.342 1.00 70.88 112 ASP A N 1
ATOM 895 C CA . ASP A 1 112 ? 20.162 4.160 -16.597 1.00 70.88 112 ASP A CA 1
ATOM 896 C C . ASP A 1 112 ? 21.347 3.247 -16.981 1.00 70.88 112 ASP A C 1
ATOM 898 O O . ASP A 1 112 ? 22.060 3.508 -17.950 1.00 70.88 112 ASP A O 1
ATOM 902 N N . ALA A 1 113 ? 21.474 2.085 -16.329 1.00 72.25 113 ALA A N 1
ATOM 903 C CA . ALA A 1 113 ? 22.537 1.097 -16.561 1.00 72.25 113 ALA A CA 1
ATOM 904 C C . ALA A 1 113 ? 22.385 0.235 -17.840 1.00 72.25 113 ALA A C 1
ATOM 906 O O . ALA A 1 113 ? 23.064 -0.783 -17.989 1.00 72.25 113 ALA A O 1
ATOM 907 N N . HIS A 1 114 ? 21.525 0.626 -18.785 1.00 63.16 114 HIS A N 1
ATOM 908 C CA . HIS A 1 114 ? 21.293 -0.064 -20.064 1.00 63.16 114 HIS A CA 1
ATOM 909 C C . HIS A 1 114 ? 20.660 -1.476 -19.983 1.00 63.16 114 HIS A C 1
ATOM 911 O O . HIS A 1 114 ? 20.870 -2.299 -20.881 1.00 63.16 114 HIS A O 1
ATOM 917 N N . LEU A 1 115 ? 19.770 -1.698 -19.005 1.00 64.81 115 LEU A N 1
ATOM 918 C CA . LEU A 1 115 ? 18.692 -2.705 -19.044 1.00 64.81 115 LEU A CA 1
ATOM 919 C C . LEU A 1 115 ? 19.066 -4.201 -18.944 1.00 64.81 115 LEU A C 1
ATOM 921 O O . LEU A 1 115 ? 18.393 -5.022 -19.571 1.00 64.81 115 LEU A O 1
ATOM 925 N N . ASP A 1 116 ? 20.067 -4.612 -18.162 1.00 65.19 116 ASP A N 1
ATOM 926 C CA . ASP A 1 116 ? 20.228 -6.045 -17.830 1.00 65.19 116 ASP A CA 1
ATOM 927 C C . ASP A 1 116 ? 19.477 -6.368 -16.528 1.00 65.19 116 ASP A C 1
ATOM 929 O O . ASP A 1 116 ? 20.022 -6.258 -15.431 1.00 65.19 116 ASP A O 1
ATOM 933 N N . ILE A 1 117 ? 18.182 -6.684 -16.647 1.00 67.56 117 ILE A N 1
ATOM 934 C CA . ILE A 1 117 ? 17.296 -6.907 -15.495 1.00 67.56 117 ILE A CA 1
ATOM 935 C C . ILE A 1 117 ? 16.972 -8.387 -15.355 1.00 67.56 117 ILE A C 1
ATOM 937 O O . ILE A 1 117 ? 16.398 -9.005 -16.254 1.00 67.56 117 ILE A O 1
ATOM 941 N N . ASP A 1 118 ? 17.262 -8.926 -14.174 1.00 76.75 118 ASP A N 1
ATOM 942 C CA . ASP A 1 118 ? 16.699 -10.188 -13.706 1.00 76.75 118 ASP A CA 1
ATOM 943 C C . ASP A 1 118 ? 15.243 -9.965 -13.271 1.00 76.75 118 ASP A C 1
ATOM 945 O O . ASP A 1 118 ? 14.931 -9.744 -12.097 1.00 76.75 118 ASP A O 1
ATOM 949 N N . VAL A 1 119 ? 14.347 -9.938 -14.258 1.00 76.69 119 VAL A N 1
ATOM 950 C CA . VAL A 1 119 ? 12.916 -9.683 -14.053 1.00 76.69 119 VAL A CA 1
ATOM 951 C C . VAL A 1 119 ? 12.289 -10.728 -13.118 1.00 76.69 119 VAL A C 1
ATOM 953 O O . VAL A 1 119 ? 11.595 -10.310 -12.189 1.00 76.69 119 VAL A O 1
ATOM 956 N N . PRO A 1 120 ? 12.541 -12.048 -13.272 1.00 80.69 120 PRO A N 1
ATOM 957 C CA . PRO A 1 120 ? 12.047 -13.052 -12.328 1.00 80.69 120 PRO A CA 1
ATOM 958 C C . PRO A 1 120 ? 12.520 -12.819 -10.888 1.00 80.69 120 PRO A C 1
ATOM 960 O O . PRO A 1 120 ? 11.687 -12.737 -9.987 1.00 80.69 120 PRO A O 1
ATOM 963 N N . GLY A 1 121 ? 13.827 -12.632 -10.667 1.00 83.94 121 GLY A N 1
ATOM 964 C CA . GLY A 1 121 ? 14.360 -12.420 -9.318 1.00 83.94 121 GLY A CA 1
ATOM 965 C C . GLY A 1 121 ? 13.836 -11.138 -8.667 1.00 83.94 121 GLY A C 1
ATOM 966 O O . GLY A 1 121 ? 13.490 -11.128 -7.484 1.00 83.94 121 GLY A O 1
ATOM 967 N N . THR A 1 122 ? 13.698 -10.067 -9.452 1.00 84.75 122 THR A N 1
ATOM 968 C CA . THR A 1 122 ? 13.116 -8.795 -8.995 1.00 84.75 122 THR A CA 1
ATOM 969 C C . THR A 1 122 ? 11.650 -8.975 -8.592 1.00 84.75 122 THR A C 1
ATOM 971 O O . THR A 1 122 ? 11.213 -8.471 -7.558 1.00 84.75 122 THR A O 1
ATOM 974 N N . MET A 1 123 ? 10.886 -9.741 -9.371 1.00 84.62 123 MET A N 1
ATOM 975 C CA . MET A 1 123 ? 9.480 -10.021 -9.091 1.00 84.62 123 MET A CA 1
ATOM 976 C C . MET A 1 123 ? 9.265 -10.848 -7.834 1.00 84.62 123 MET A C 1
ATOM 978 O O . MET A 1 123 ? 8.371 -10.519 -7.053 1.00 84.62 123 MET A O 1
ATOM 982 N N . ASP A 1 124 ? 10.080 -11.876 -7.616 1.00 88.88 124 ASP A N 1
ATOM 983 C CA . ASP A 1 124 ? 10.006 -12.694 -6.405 1.00 88.88 124 ASP A CA 1
ATOM 984 C C . ASP A 1 124 ? 10.269 -11.840 -5.156 1.00 88.88 124 ASP A C 1
ATOM 986 O O . ASP A 1 124 ? 9.548 -11.940 -4.159 1.00 88.88 124 ASP A O 1
ATOM 990 N N . GLN A 1 125 ? 11.238 -10.921 -5.230 1.00 90.50 125 GLN A N 1
ATOM 991 C CA . GLN A 1 125 ? 11.528 -9.978 -4.146 1.00 90.50 125 GLN A CA 1
ATOM 992 C C . GLN A 1 125 ? 10.374 -8.996 -3.907 1.00 90.50 125 GLN A C 1
ATOM 994 O O . GLN A 1 125 ? 9.969 -8.797 -2.760 1.00 90.50 125 GLN A O 1
ATOM 999 N N . ILE A 1 126 ? 9.796 -8.414 -4.966 1.00 89.00 126 ILE A N 1
ATOM 1000 C CA . ILE A 1 126 ? 8.606 -7.555 -4.853 1.00 89.00 126 ILE A CA 1
ATOM 1001 C C . ILE A 1 126 ? 7.467 -8.333 -4.183 1.00 89.00 126 ILE A C 1
ATOM 1003 O O . ILE A 1 126 ? 6.868 -7.859 -3.220 1.00 89.00 126 ILE A O 1
ATOM 1007 N N . GLN A 1 127 ? 7.159 -9.538 -4.656 1.00 90.44 127 GLN A N 1
ATOM 1008 C CA . GLN A 1 127 ? 6.069 -10.339 -4.100 1.00 90.44 127 GLN A CA 1
ATOM 1009 C C . GLN A 1 127 ? 6.293 -10.676 -2.627 1.00 90.44 127 GLN A C 1
ATOM 1011 O O . GLN A 1 127 ? 5.367 -10.521 -1.827 1.00 90.44 127 GLN A O 1
ATOM 1016 N N . SER A 1 128 ? 7.514 -11.069 -2.263 1.00 93.75 128 SER A N 1
ATOM 1017 C CA . SER A 1 128 ? 7.883 -11.366 -0.880 1.00 93.75 128 SER A CA 1
ATOM 1018 C C . SER A 1 128 ? 7.695 -10.150 0.030 1.00 93.75 128 SER A C 1
ATOM 1020 O O . SER A 1 128 ? 6.982 -10.242 1.030 1.00 93.75 128 SER A O 1
ATOM 1022 N N . ASN A 1 129 ? 8.258 -8.993 -0.338 1.00 93.12 129 ASN A N 1
ATOM 1023 C CA . ASN A 1 129 ? 8.235 -7.795 0.507 1.00 93.12 129 ASN A CA 1
ATOM 1024 C C . ASN A 1 129 ? 6.806 -7.284 0.743 1.00 93.12 129 ASN A C 1
ATOM 1026 O O . ASN A 1 129 ? 6.429 -6.968 1.870 1.00 93.12 129 ASN A O 1
ATOM 1030 N N . TYR A 1 130 ? 5.982 -7.238 -0.308 1.00 92.94 130 TYR A N 1
ATOM 1031 C CA . TYR A 1 130 ? 4.588 -6.801 -0.186 1.00 92.94 130 TYR A CA 1
ATOM 1032 C C . TYR A 1 130 ? 3.735 -7.810 0.602 1.00 92.94 130 TYR A C 1
ATOM 1034 O O . TYR A 1 130 ? 2.892 -7.404 1.402 1.00 92.94 130 TYR A O 1
ATOM 1042 N N . SER A 1 131 ? 3.986 -9.116 0.454 1.00 94.12 131 SER A N 1
ATOM 1043 C CA . SER A 1 131 ? 3.298 -10.149 1.248 1.00 94.12 131 SER A CA 1
ATOM 1044 C C . SER A 1 131 ? 3.642 -10.058 2.735 1.00 94.12 131 SER A C 1
ATOM 1046 O O . SER A 1 131 ? 2.778 -10.268 3.586 1.00 94.12 131 SER A O 1
ATOM 1048 N N . GLU A 1 132 ? 4.890 -9.731 3.070 1.00 96.12 132 GLU A N 1
ATOM 1049 C CA . GLU A 1 132 ? 5.308 -9.528 4.456 1.00 96.12 132 GLU A CA 1
ATOM 1050 C C . GLU A 1 132 ? 4.558 -8.356 5.102 1.00 96.12 132 GLU A C 1
ATOM 1052 O O . GLU A 1 132 ? 3.986 -8.525 6.181 1.00 96.12 132 GLU A O 1
ATOM 1057 N N . ILE A 1 133 ? 4.480 -7.211 4.415 1.00 95.88 133 ILE A N 1
ATOM 1058 C CA . ILE A 1 133 ? 3.736 -6.035 4.894 1.00 95.88 133 ILE A CA 1
ATOM 1059 C C . ILE A 1 133 ? 2.253 -6.377 5.077 1.00 95.88 133 ILE A C 1
ATOM 1061 O O . ILE A 1 133 ? 1.675 -6.048 6.112 1.00 95.88 133 ILE A O 1
ATOM 1065 N N . LYS A 1 134 ? 1.645 -7.103 4.129 1.00 95.31 134 LYS A N 1
ATOM 1066 C CA . LYS A 1 134 ? 0.237 -7.528 4.215 1.00 95.31 134 LYS A CA 1
ATOM 1067 C C . LYS A 1 134 ? -0.019 -8.427 5.428 1.00 95.31 134 LYS A C 1
ATOM 1069 O O . LYS A 1 134 ? -0.995 -8.247 6.153 1.00 95.31 134 LYS A O 1
ATOM 1074 N N . ASN A 1 135 ? 0.897 -9.353 5.710 1.00 96.44 135 ASN A N 1
ATOM 1075 C CA . ASN A 1 135 ? 0.818 -10.218 6.889 1.00 96.44 135 ASN A CA 1
ATOM 1076 C C . ASN A 1 135 ? 0.999 -9.448 8.206 1.00 96.44 135 ASN A C 1
ATOM 1078 O O . ASN A 1 135 ? 0.356 -9.785 9.201 1.00 96.44 135 ASN A O 1
ATOM 1082 N N . GLN A 1 136 ? 1.879 -8.442 8.239 1.00 96.88 136 GLN A N 1
ATOM 1083 C CA . GLN A 1 136 ? 2.056 -7.566 9.402 1.00 96.88 136 GLN A CA 1
ATOM 1084 C C . GLN A 1 136 ? 0.797 -6.725 9.640 1.00 96.88 136 GLN A C 1
ATOM 1086 O O . GLN A 1 136 ? 0.279 -6.710 10.756 1.00 96.88 136 GLN A O 1
ATOM 1091 N N . ALA A 1 137 ? 0.250 -6.122 8.583 1.00 96.06 137 ALA A N 1
ATOM 1092 C CA . ALA A 1 137 ? -0.994 -5.368 8.636 1.00 96.06 137 ALA A CA 1
ATOM 1093 C C . ALA A 1 137 ? -2.146 -6.223 9.173 1.00 96.06 137 ALA A C 1
ATOM 1095 O O . ALA A 1 137 ? -2.765 -5.853 10.168 1.00 96.06 137 ALA A O 1
ATOM 1096 N N . ALA A 1 138 ? -2.375 -7.412 8.606 1.00 96.12 138 ALA A N 1
ATOM 1097 C CA . ALA A 1 138 ? -3.442 -8.308 9.052 1.00 96.12 138 ALA A CA 1
ATOM 1098 C C . ALA A 1 138 ? -3.381 -8.618 10.561 1.00 96.12 138 ALA A C 1
ATOM 1100 O O . ALA A 1 138 ? -4.424 -8.698 11.215 1.00 96.12 138 ALA A O 1
ATOM 1101 N N . LYS A 1 139 ? -2.175 -8.752 11.133 1.00 96.62 139 LYS A N 1
ATOM 1102 C CA . LYS A 1 139 ? -1.995 -8.923 12.583 1.00 96.62 139 LYS A CA 1
ATOM 1103 C C . LYS A 1 139 ? -2.401 -7.671 13.352 1.00 96.62 139 LYS A C 1
ATOM 1105 O O . LYS A 1 139 ? -3.227 -7.785 14.249 1.00 96.62 139 LYS A O 1
ATOM 1110 N N . VAL A 1 140 ? -1.896 -6.501 12.961 1.00 96.38 140 VAL A N 1
ATOM 1111 C CA . VAL A 1 140 ? -2.216 -5.214 13.605 1.00 96.38 140 VAL A CA 1
ATOM 1112 C C . VAL A 1 140 ? -3.725 -4.948 13.598 1.00 96.38 140 VAL A C 1
ATOM 1114 O O . VAL A 1 140 ? -4.297 -4.630 14.638 1.00 96.38 140 VAL A O 1
ATOM 1117 N N . PHE A 1 141 ? -4.400 -5.144 12.462 1.00 96.12 141 PHE A N 1
ATOM 1118 C CA . PHE A 1 141 ? -5.853 -4.970 12.363 1.00 96.12 141 PHE A CA 1
ATOM 1119 C C . PHE A 1 141 ? -6.623 -6.001 13.207 1.00 96.12 141 PHE A C 1
ATOM 1121 O O . PHE A 1 141 ? -7.605 -5.656 13.866 1.00 96.12 141 PHE A O 1
ATOM 1128 N N . THR A 1 142 ? -6.167 -7.257 13.253 1.00 94.75 142 THR A N 1
ATOM 1129 C CA . THR A 1 142 ? -6.779 -8.299 14.100 1.00 94.75 142 THR A CA 1
ATOM 1130 C C . THR A 1 142 ? -6.617 -7.992 15.591 1.00 94.75 142 THR A C 1
ATOM 1132 O O . THR A 1 142 ? -7.572 -8.122 16.359 1.00 94.75 142 THR A O 1
ATOM 1135 N N . GLU A 1 143 ? -5.428 -7.561 16.010 1.00 92.88 143 GLU A N 1
ATOM 1136 C CA . GLU A 1 143 ? -5.142 -7.159 17.389 1.00 92.88 143 GLU A CA 1
ATOM 1137 C C . GLU A 1 143 ? -5.965 -5.932 17.784 1.00 92.88 143 GLU A C 1
ATOM 1139 O O . GLU A 1 143 ? -6.562 -5.922 18.860 1.00 92.88 143 GLU A O 1
ATOM 1144 N N . ALA A 1 144 ? -6.097 -4.947 16.891 1.00 91.31 144 ALA A N 1
ATOM 1145 C CA . ALA A 1 144 ? -6.942 -3.780 17.113 1.00 91.31 144 ALA A CA 1
ATOM 1146 C C . ALA A 1 144 ? -8.403 -4.174 17.378 1.00 91.31 144 ALA A C 1
ATOM 1148 O O . ALA A 1 144 ? -8.976 -3.717 18.362 1.00 91.31 144 ALA A O 1
ATOM 1149 N N . LYS A 1 145 ? -8.987 -5.089 16.592 1.00 91.12 145 LYS A N 1
ATOM 1150 C CA . LYS A 1 145 ? -10.347 -5.613 16.847 1.00 91.12 145 LYS A CA 1
ATOM 1151 C C . LYS A 1 145 ? -10.465 -6.351 18.177 1.00 91.12 145 LYS A C 1
ATOM 1153 O O . LYS A 1 145 ? -11.480 -6.255 18.864 1.00 91.12 145 LYS A O 1
ATOM 1158 N N . SER A 1 146 ? -9.435 -7.116 18.541 1.00 88.44 146 SER A N 1
ATOM 1159 C CA . SER A 1 146 ? -9.425 -7.867 19.799 1.00 88.44 146 SER A CA 1
ATOM 1160 C C . SER A 1 146 ? -9.281 -6.965 21.024 1.00 88.44 146 SER A C 1
ATOM 1162 O O . SER A 1 146 ? -9.777 -7.329 22.088 1.00 88.44 146 SER A O 1
ATOM 1164 N N . ASN A 1 147 ? -8.588 -5.835 20.893 1.00 87.31 147 ASN A N 1
ATOM 1165 C CA . ASN A 1 147 ? -8.297 -4.928 22.000 1.00 87.31 147 ASN A CA 1
ATOM 1166 C C . ASN A 1 147 ? -9.353 -3.823 22.128 1.00 87.31 147 ASN A C 1
ATOM 1168 O O . ASN A 1 147 ? -9.729 -3.457 23.238 1.00 87.31 147 ASN A O 1
ATOM 1172 N N . LEU A 1 148 ? -9.876 -3.319 21.007 1.00 85.31 148 LEU A N 1
ATOM 1173 C CA . LEU A 1 148 ? -10.911 -2.283 20.957 1.00 85.31 148 LEU A CA 1
ATOM 1174 C C . LEU A 1 148 ? -12.307 -2.905 21.126 1.00 85.31 148 LEU A C 1
ATOM 1176 O O . LEU A 1 148 ? -13.186 -2.775 20.275 1.00 85.31 148 LEU A O 1
ATOM 1180 N N . VAL A 1 149 ? -12.525 -3.595 22.244 1.00 72.44 149 VAL A N 1
ATOM 1181 C CA . VAL A 1 149 ? -13.834 -4.159 22.583 1.00 72.44 149 VAL A CA 1
ATOM 1182 C C . VAL A 1 149 ? -14.610 -3.128 23.383 1.00 72.44 149 VAL A C 1
ATOM 1184 O O . VAL A 1 149 ? -14.272 -2.832 24.522 1.00 72.44 149 VAL A O 1
ATOM 1187 N N . ALA A 1 150 ? -15.673 -2.592 22.800 1.00 61.00 150 ALA A N 1
ATOM 1188 C CA . ALA A 1 150 ? -16.624 -1.810 23.569 1.00 61.00 150 ALA A CA 1
ATOM 1189 C C . ALA A 1 150 ? -17.474 -2.730 24.462 1.00 61.00 150 ALA A C 1
ATOM 1191 O O . ALA A 1 150 ? -17.923 -3.787 24.010 1.00 61.00 150 ALA A O 1
ATOM 1192 N N . ASP A 1 151 ? -17.789 -2.284 25.682 1.00 58.69 151 ASP A N 1
ATOM 1193 C CA . ASP A 1 151 ? -18.634 -2.986 26.673 1.00 58.69 151 ASP A CA 1
ATOM 1194 C C . ASP A 1 151 ? -20.066 -3.310 26.179 1.00 58.69 151 ASP A C 1
ATOM 1196 O O . ASP A 1 151 ? -20.853 -3.986 26.851 1.00 58.69 151 ASP A O 1
ATOM 1200 N N . HIS A 1 152 ? -20.431 -2.866 24.972 1.00 55.22 152 HIS A N 1
ATOM 1201 C CA . HIS A 1 152 ? -21.714 -3.124 24.334 1.00 55.22 152 HIS A CA 1
ATOM 1202 C C . HIS A 1 152 ? -21.553 -3.797 22.967 1.00 55.22 152 HIS A C 1
ATOM 1204 O O . HIS A 1 152 ? -20.862 -3.306 22.076 1.00 55.22 152 HIS A O 1
ATOM 1210 N N . GLN A 1 153 ? -22.295 -4.887 22.762 1.00 53.97 153 GLN A N 1
ATOM 1211 C CA . GLN A 1 153 ? -22.236 -5.731 21.563 1.00 53.97 153 GLN A CA 1
ATOM 1212 C C . GLN A 1 153 ? -22.514 -4.967 20.250 1.00 53.97 153 GLN A C 1
ATOM 1214 O O . GLN A 1 153 ? -21.888 -5.250 19.233 1.00 53.97 153 GLN A O 1
ATOM 1219 N N . ASN A 1 154 ? -23.384 -3.947 20.278 1.00 54.41 154 ASN A N 1
ATOM 1220 C CA . ASN A 1 154 ? -23.634 -3.075 19.121 1.00 54.41 154 ASN A CA 1
ATOM 1221 C C . ASN A 1 154 ? -22.443 -2.160 18.793 1.00 54.41 154 ASN A C 1
ATOM 1223 O O . ASN A 1 154 ? -22.204 -1.868 17.627 1.00 54.41 154 ASN A O 1
ATOM 1227 N N . SER A 1 155 ? -21.685 -1.730 19.803 1.00 71.94 155 SER A N 1
ATOM 1228 C CA . SER A 1 155 ? -20.501 -0.894 19.603 1.00 71.94 155 SER A CA 1
ATOM 1229 C C . SER A 1 155 ? -19.315 -1.716 19.099 1.00 71.94 155 SER A C 1
ATOM 1231 O O . SER A 1 155 ? -18.525 -1.191 18.325 1.00 71.94 155 SER A O 1
ATOM 1233 N N . LYS A 1 156 ? -19.227 -3.006 19.452 1.00 80.00 156 LYS A N 1
ATOM 1234 C CA . LYS A 1 156 ? -18.226 -3.919 18.885 1.00 80.00 156 LYS A CA 1
ATOM 1235 C C . LYS A 1 156 ? -18.376 -4.084 17.369 1.00 80.00 156 LYS A C 1
ATOM 1237 O O . LYS A 1 156 ? -17.394 -3.953 16.656 1.00 80.00 156 LYS A O 1
ATOM 1242 N N . ASN A 1 157 ? -19.594 -4.316 16.873 1.00 83.94 157 ASN A N 1
ATOM 1243 C CA . ASN A 1 157 ? -19.822 -4.483 15.431 1.00 83.94 157 ASN A CA 1
ATOM 1244 C C . ASN A 1 157 ? -19.430 -3.231 14.630 1.00 83.94 157 ASN A C 1
ATOM 1246 O O . ASN A 1 157 ? -18.899 -3.350 13.530 1.00 83.94 157 ASN A O 1
ATOM 1250 N N . GLU A 1 158 ? -19.693 -2.039 15.172 1.00 86.25 158 GLU A N 1
ATOM 1251 C CA . GLU A 1 158 ? -19.311 -0.786 14.516 1.00 86.25 158 GLU A CA 1
ATOM 1252 C C . GLU A 1 158 ? -17.790 -0.572 14.547 1.00 86.25 158 GLU A C 1
ATOM 1254 O O . GLU A 1 158 ? -17.222 -0.129 13.551 1.00 86.25 158 GLU A O 1
ATOM 1259 N N . VAL A 1 159 ? -17.116 -0.942 15.644 1.00 89.06 159 VAL A N 1
ATOM 1260 C CA . VAL A 1 159 ? -15.646 -0.947 15.717 1.00 89.06 159 VAL A CA 1
ATOM 1261 C C . VAL A 1 159 ? -15.056 -1.899 14.681 1.00 89.06 159 VAL A C 1
ATOM 1263 O O . VAL A 1 159 ? -14.243 -1.472 13.863 1.00 89.06 159 VAL A O 1
ATOM 1266 N N . ASP A 1 160 ? -15.5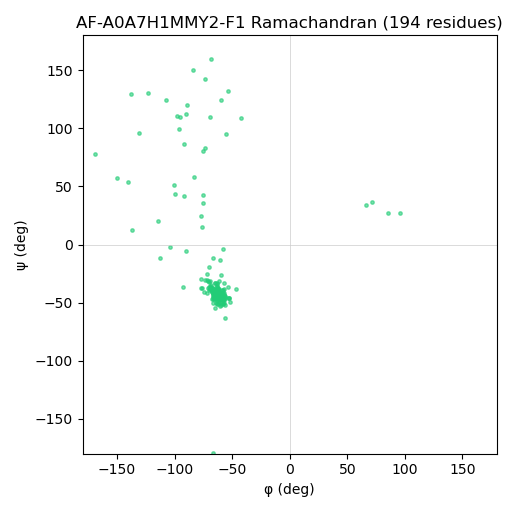04 -3.157 14.666 1.00 92.12 160 ASP A N 1
ATOM 1267 C CA . ASP A 1 160 ? -15.022 -4.176 13.731 1.00 92.12 160 ASP A CA 1
ATOM 1268 C C . ASP A 1 160 ? -15.194 -3.709 12.282 1.00 92.12 160 ASP A C 1
ATOM 1270 O O . ASP A 1 160 ? -14.238 -3.765 11.511 1.00 92.12 160 ASP A O 1
ATOM 1274 N N . LYS A 1 161 ? -16.365 -3.151 11.942 1.00 93.00 161 LYS A N 1
ATOM 1275 C CA . LYS A 1 161 ? -16.656 -2.612 10.608 1.00 93.00 161 LYS A CA 1
ATOM 1276 C C . LYS A 1 161 ? -15.688 -1.499 10.198 1.00 93.00 161 LYS A C 1
ATO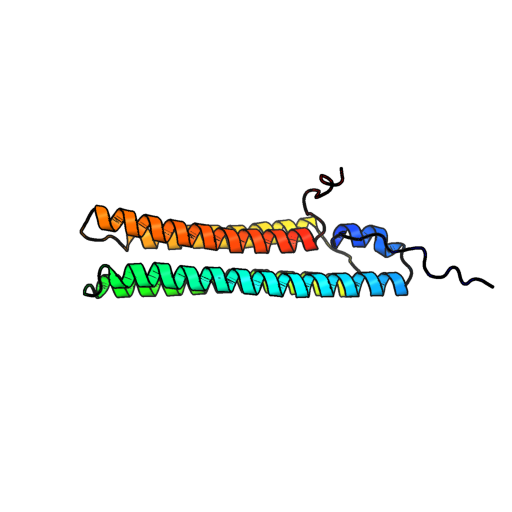M 1278 O O . LYS A 1 161 ? -15.187 -1.529 9.079 1.00 93.00 161 LYS A O 1
ATOM 1283 N N . LYS A 1 162 ? -15.419 -0.523 11.072 1.00 94.06 162 LYS A N 1
ATOM 1284 C CA . LYS A 1 162 ? -14.492 0.581 10.752 1.00 94.06 162 LYS A CA 1
ATOM 1285 C C . LYS A 1 162 ? -13.050 0.102 10.623 1.00 94.06 162 LYS A C 1
ATOM 1287 O O . LYS A 1 162 ? -12.306 0.621 9.797 1.00 94.06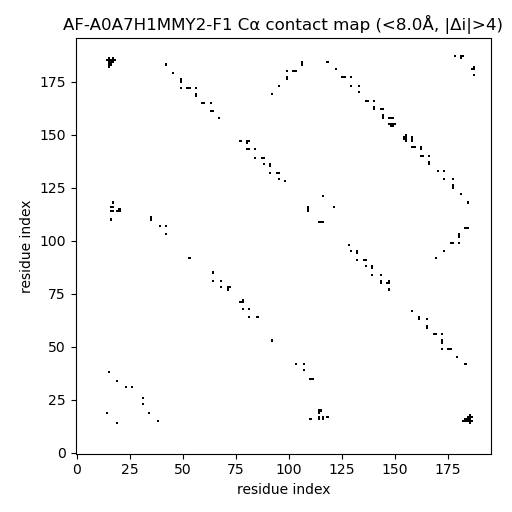 162 LYS A O 1
ATOM 1292 N N . ILE A 1 163 ? -12.652 -0.885 11.424 1.00 94.62 163 ILE A N 1
ATOM 1293 C CA . ILE A 1 163 ? -11.321 -1.490 11.321 1.00 94.62 163 ILE A CA 1
ATOM 1294 C C . ILE A 1 163 ? -11.206 -2.325 10.035 1.00 94.62 163 ILE A C 1
ATOM 1296 O O . ILE A 1 163 ? -10.174 -2.262 9.375 1.00 94.62 163 ILE A O 1
ATOM 1300 N N . ASP A 1 164 ? -12.258 -3.053 9.644 1.00 95.81 164 ASP A N 1
ATOM 1301 C CA . ASP A 1 164 ? -12.339 -3.761 8.357 1.00 95.81 164 ASP A CA 1
ATOM 1302 C C . ASP A 1 164 ? -12.220 -2.811 7.162 1.00 95.81 164 ASP A C 1
ATOM 1304 O O . ASP A 1 164 ? -11.477 -3.087 6.223 1.00 95.81 164 ASP A O 1
ATOM 1308 N N . GLU A 1 165 ? -12.924 -1.681 7.209 1.00 96.38 165 GLU A N 1
ATOM 1309 C CA . GLU A 1 165 ? -12.863 -0.645 6.177 1.00 96.38 165 GLU A CA 1
ATOM 1310 C C . GLU A 1 165 ? -11.447 -0.070 6.053 1.00 96.38 165 GLU A C 1
ATOM 1312 O O . GLU A 1 165 ? -10.868 -0.082 4.969 1.00 96.38 165 GLU A O 1
ATOM 1317 N N . ALA A 1 166 ? -10.835 0.307 7.178 1.00 95.06 166 ALA A N 1
ATOM 1318 C CA . ALA A 1 166 ? -9.450 0.767 7.214 1.00 95.06 166 ALA A CA 1
ATOM 1319 C C . ALA A 1 166 ? -8.450 -0.274 6.672 1.00 95.06 166 ALA A C 1
ATOM 1321 O O . ALA A 1 166 ? -7.495 0.085 5.981 1.00 95.06 166 ALA A O 1
ATOM 1322 N N . GLN A 1 167 ? -8.656 -1.560 6.974 1.00 97.38 167 GLN A N 1
ATOM 1323 C CA . GLN A 1 167 ? -7.807 -2.636 6.461 1.00 97.3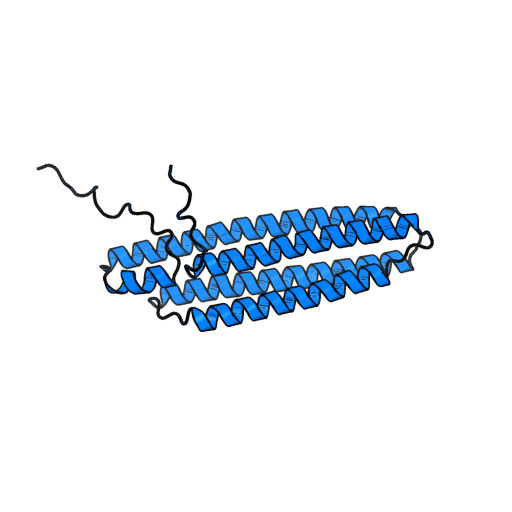8 167 GLN A CA 1
ATOM 1324 C C . GLN A 1 167 ? -7.945 -2.782 4.945 1.00 97.38 167 GLN A C 1
ATOM 1326 O O . GLN A 1 167 ? -6.939 -2.889 4.245 1.00 97.38 167 GLN A O 1
ATOM 1331 N N . ALA A 1 168 ? -9.177 -2.768 4.434 1.00 95.62 168 ALA A N 1
ATOM 1332 C CA . ALA A 1 168 ? -9.438 -2.898 3.007 1.00 95.62 168 ALA A CA 1
ATOM 1333 C C . ALA A 1 168 ? -8.791 -1.759 2.207 1.00 95.62 168 ALA A C 1
ATOM 1335 O O . ALA A 1 168 ? -8.197 -2.002 1.157 1.00 95.62 168 ALA A O 1
ATOM 1336 N N . GLU A 1 169 ? -8.852 -0.525 2.707 1.00 95.38 169 GLU A N 1
ATOM 1337 C CA . GLU A 1 169 ? -8.215 0.615 2.043 1.00 95.38 169 GLU A CA 1
ATOM 1338 C C . GLU A 1 169 ? -6.687 0.543 2.087 1.00 95.38 169 GLU A C 1
ATOM 1340 O O . GLU A 1 169 ? -6.026 0.819 1.083 1.00 95.38 169 GLU A O 1
ATOM 1345 N N . PHE A 1 170 ? -6.113 0.103 3.210 1.00 94.75 170 PHE A N 1
ATOM 1346 C CA . PHE A 1 170 ? -4.678 -0.158 3.294 1.00 94.75 170 PHE A CA 1
ATOM 1347 C C . PHE A 1 170 ? -4.232 -1.201 2.257 1.00 94.75 170 PHE A C 1
ATOM 1349 O O . PHE A 1 170 ? -3.247 -0.990 1.544 1.00 94.75 170 PHE A O 1
ATOM 1356 N N . ASP A 1 171 ? -4.983 -2.298 2.137 1.00 95.25 171 ASP A N 1
ATOM 1357 C CA . ASP A 1 171 ? -4.717 -3.352 1.159 1.00 95.25 171 ASP A CA 1
ATOM 1358 C C . ASP A 1 171 ? -4.815 -2.827 -0.283 1.00 95.25 171 ASP A C 1
ATOM 1360 O O . ASP A 1 171 ? -3.963 -3.166 -1.104 1.00 95.25 171 ASP A O 1
ATOM 1364 N N . ILE A 1 172 ? -5.770 -1.939 -0.588 1.00 93.56 172 ILE A N 1
ATOM 1365 C CA . ILE A 1 172 ? -5.883 -1.282 -1.904 1.00 93.56 172 ILE A CA 1
ATOM 1366 C C . ILE A 1 172 ? -4.620 -0.481 -2.235 1.00 93.56 172 ILE A C 1
ATOM 1368 O O . ILE A 1 172 ? -4.096 -0.597 -3.345 1.00 93.56 172 ILE A O 1
ATOM 1372 N N . VAL A 1 173 ? -4.111 0.322 -1.294 1.00 93.38 173 VAL A N 1
ATOM 1373 C CA . VAL A 1 173 ? -2.874 1.096 -1.498 1.00 93.38 173 VAL A CA 1
ATOM 1374 C C . VAL A 1 173 ? -1.699 0.156 -1.766 1.00 93.38 173 VAL A C 1
ATOM 1376 O O . VAL A 1 173 ? -0.912 0.389 -2.687 1.00 93.38 173 VAL A O 1
ATOM 1379 N N . LEU A 1 174 ? -1.579 -0.906 -0.969 1.00 94.44 174 LEU A N 1
ATOM 1380 C CA . LEU A 1 174 ? -0.482 -1.863 -1.056 1.00 94.44 174 LEU A CA 1
ATOM 1381 C C . LEU A 1 174 ? -0.506 -2.633 -2.386 1.00 94.44 174 LEU A C 1
ATOM 1383 O O . LEU A 1 174 ? 0.523 -2.740 -3.060 1.00 94.44 174 LEU A O 1
ATOM 1387 N N . ASP A 1 175 ? -1.681 -3.113 -2.790 1.00 92.25 175 ASP A N 1
ATOM 1388 C CA . ASP A 1 175 ? -1.884 -3.842 -4.041 1.00 92.25 175 ASP A CA 1
ATOM 1389 C C . ASP A 1 175 ? -1.657 -2.918 -5.257 1.00 92.25 175 ASP A C 1
ATOM 1391 O O . ASP A 1 175 ? -1.008 -3.325 -6.224 1.00 92.25 175 ASP A O 1
ATOM 1395 N N . ALA A 1 176 ? -2.085 -1.649 -5.191 1.00 90.81 176 ALA A N 1
ATOM 1396 C CA . ALA A 1 176 ? -1.839 -0.653 -6.240 1.00 90.81 176 ALA A CA 1
ATOM 1397 C C . ALA A 1 176 ? -0.345 -0.336 -6.409 1.00 90.81 176 ALA A C 1
ATOM 1399 O O . ALA A 1 176 ? 0.161 -0.308 -7.532 1.00 90.81 176 ALA A O 1
ATOM 1400 N N . GLN A 1 177 ? 0.383 -0.150 -5.305 1.00 91.81 177 GLN A N 1
ATOM 1401 C CA . GLN A 1 177 ? 1.832 0.054 -5.337 1.00 91.81 177 GLN A CA 1
ATOM 1402 C C . GLN A 1 177 ? 2.559 -1.160 -5.926 1.00 91.81 177 GLN A C 1
ATOM 1404 O O . GLN A 1 177 ? 3.471 -0.996 -6.738 1.00 91.81 177 GLN A O 1
ATOM 1409 N N . GLN A 1 178 ? 2.154 -2.376 -5.546 1.00 92.06 178 GLN A N 1
ATOM 1410 C CA . GLN A 1 178 ? 2.732 -3.593 -6.108 1.00 92.06 178 GLN A CA 1
ATOM 1411 C C . GLN A 1 178 ? 2.460 -3.682 -7.616 1.00 92.06 178 GLN A C 1
ATOM 1413 O O . GLN A 1 178 ? 3.375 -3.969 -8.388 1.00 92.06 178 GLN A O 1
ATOM 1418 N N . ALA A 1 179 ? 1.222 -3.428 -8.043 1.00 88.44 179 ALA A N 1
ATOM 1419 C CA . ALA A 1 179 ? 0.822 -3.465 -9.445 1.00 88.44 179 ALA A CA 1
ATOM 1420 C C . ALA A 1 179 ? 1.580 -2.436 -10.294 1.00 88.44 179 ALA A C 1
ATOM 1422 O O . ALA A 1 179 ? 2.028 -2.772 -11.388 1.00 88.44 179 ALA A O 1
ATOM 1423 N N . ASP A 1 180 ? 1.791 -1.223 -9.782 1.00 88.88 180 ASP A N 1
ATOM 1424 C CA . ASP A 1 180 ? 2.543 -0.177 -10.480 1.00 88.88 180 ASP A CA 1
ATOM 1425 C C . ASP A 1 180 ? 4.001 -0.589 -10.744 1.00 88.88 180 ASP A C 1
ATOM 1427 O O . ASP A 1 180 ? 4.490 -0.476 -11.868 1.00 88.88 180 ASP A O 1
ATOM 1431 N N . VAL A 1 181 ? 4.681 -1.170 -9.748 1.00 87.12 181 VAL A N 1
ATOM 1432 C CA . VAL A 1 181 ? 6.054 -1.678 -9.920 1.00 87.12 181 VAL A CA 1
ATOM 1433 C C . VAL A 1 181 ? 6.092 -2.863 -10.901 1.00 87.12 181 VAL A C 1
ATOM 1435 O O . VAL A 1 181 ? 6.992 -2.948 -11.739 1.00 87.12 181 VAL A O 1
ATOM 1438 N N . LYS A 1 182 ? 5.097 -3.760 -10.860 1.00 85.00 182 LYS A N 1
ATOM 1439 C CA . LYS A 1 182 ? 4.965 -4.867 -11.829 1.00 85.00 182 LYS A CA 1
ATOM 1440 C C . LYS A 1 182 ? 4.747 -4.357 -13.256 1.00 85.00 182 LYS A C 1
ATOM 1442 O O . LYS A 1 182 ? 5.361 -4.861 -14.199 1.00 85.00 182 LYS A O 1
ATOM 1447 N N . ALA A 1 183 ? 3.897 -3.348 -13.421 1.00 82.38 183 ALA A N 1
ATOM 1448 C CA . ALA A 1 183 ? 3.645 -2.711 -14.706 1.00 82.38 183 ALA A CA 1
ATOM 1449 C C . ALA A 1 183 ? 4.912 -2.031 -15.236 1.00 82.38 183 ALA A C 1
ATOM 1451 O O . ALA A 1 183 ? 5.253 -2.210 -16.407 1.00 82.38 183 ALA A O 1
ATOM 1452 N N . ALA A 1 184 ? 5.663 -1.346 -14.367 1.00 80.62 184 ALA A N 1
ATOM 1453 C CA . ALA A 1 184 ? 6.953 -0.767 -14.71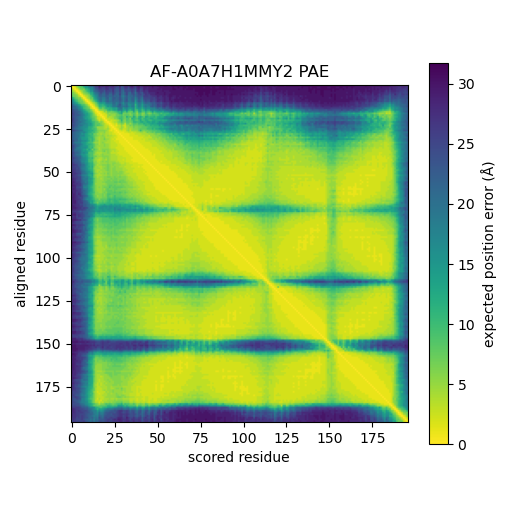6 1.00 80.62 184 ALA A CA 1
ATOM 1454 C C . ALA A 1 184 ? 7.931 -1.834 -15.228 1.00 80.62 184 ALA A C 1
ATOM 1456 O O . ALA A 1 184 ? 8.574 -1.608 -16.246 1.00 80.62 184 ALA A O 1
ATOM 1457 N N . LEU A 1 185 ? 7.971 -3.030 -14.628 1.00 77.62 185 LEU A N 1
ATOM 1458 C CA . LEU A 1 185 ? 8.767 -4.168 -15.118 1.00 77.62 185 LEU A CA 1
ATOM 1459 C C . LEU A 1 185 ? 8.297 -4.745 -16.465 1.00 77.62 185 LEU A C 1
ATOM 1461 O O . LEU A 1 185 ? 9.032 -5.508 -17.087 1.00 77.62 185 LEU A O 1
ATOM 1465 N N . GLY A 1 186 ? 7.120 -4.357 -16.959 1.00 72.19 186 GLY A N 1
ATOM 1466 C CA . GLY A 1 186 ? 6.560 -4.848 -18.221 1.00 72.19 186 GLY A CA 1
ATOM 1467 C C . GLY A 1 186 ? 5.790 -6.150 -18.067 1.00 72.19 186 GLY A C 1
ATOM 1468 O O . GLY A 1 186 ? 5.721 -6.930 -19.011 1.00 72.19 186 GLY A O 1
ATOM 1469 N N . LEU A 1 187 ? 5.244 -6.383 -16.873 1.00 68.50 187 LEU A N 1
ATOM 1470 C CA . LEU A 1 187 ? 4.504 -7.588 -16.502 1.00 68.50 187 LEU A CA 1
ATOM 1471 C C . LEU A 1 187 ? 3.033 -7.300 -16.200 1.00 68.50 187 LEU A C 1
ATOM 1473 O O . LEU A 1 187 ? 2.386 -8.073 -15.496 1.00 68.50 187 LEU A O 1
ATOM 1477 N N . ALA A 1 188 ? 2.508 -6.175 -16.688 1.00 60.38 188 ALA A N 1
ATOM 1478 C CA . ALA A 1 188 ? 1.070 -5.967 -16.674 1.00 60.38 188 ALA A CA 1
ATOM 1479 C C . ALA A 1 188 ? 0.419 -7.089 -17.497 1.00 60.38 188 ALA A C 1
ATOM 1481 O O . ALA A 1 188 ? 0.802 -7.297 -18.650 1.00 60.38 188 ALA A O 1
ATOM 1482 N N . GLU A 1 189 ? -0.518 -7.830 -16.893 1.00 47.69 189 GLU A N 1
ATOM 1483 C CA . GLU A 1 189 ? -1.424 -8.694 -17.652 1.00 47.69 189 GLU A CA 1
ATOM 1484 C C . GLU A 1 189 ? -2.085 -7.833 -18.732 1.00 47.69 189 GLU A C 1
ATOM 1486 O O . GLU A 1 189 ? -2.498 -6.707 -18.467 1.00 47.69 189 GLU A O 1
ATOM 1491 N N . ASP A 1 190 ? -2.084 -8.338 -19.961 1.00 39.69 190 ASP A N 1
ATOM 1492 C CA . ASP A 1 190 ? -2.452 -7.619 -21.173 1.00 39.69 190 ASP A CA 1
ATOM 1493 C C . ASP A 1 190 ? -3.702 -6.723 -21.028 1.00 39.69 190 ASP A C 1
ATOM 1495 O O . ASP A 1 190 ? -4.830 -7.200 -21.136 1.00 39.69 190 ASP A O 1
ATOM 1499 N N . ASP A 1 191 ? -3.513 -5.399 -21.022 1.00 36.44 191 ASP A N 1
ATOM 1500 C CA . ASP A 1 191 ? -4.486 -4.443 -21.582 1.00 36.44 191 ASP A CA 1
ATOM 1501 C C . ASP A 1 191 ? -4.415 -4.463 -23.131 1.00 36.44 191 ASP A C 1
ATOM 1503 O O . ASP A 1 191 ? -4.452 -3.440 -23.817 1.00 36.44 191 ASP A O 1
ATOM 1507 N N . ILE A 1 192 ? -4.321 -5.661 -23.720 1.00 36.94 192 ILE A N 1
ATOM 1508 C CA . ILE A 1 192 ? -4.644 -5.925 -25.130 1.00 36.94 192 ILE A CA 1
ATOM 1509 C C . ILE A 1 192 ? -6.040 -6.555 -25.172 1.00 36.94 192 ILE A C 1
ATOM 1511 O O . ILE A 1 192 ? -6.256 -7.615 -25.744 1.00 36.94 192 ILE A O 1
ATOM 1515 N N . ASN A 1 193 ? -7.010 -5.919 -24.520 1.00 33.69 193 ASN A N 1
ATOM 1516 C CA . ASN A 1 193 ? -8.426 -6.231 -24.681 1.00 33.69 193 ASN A CA 1
ATOM 1517 C C . ASN A 1 193 ? -9.277 -4.982 -24.443 1.00 33.69 193 ASN A C 1
ATOM 1519 O O . ASN A 1 193 ? -10.165 -5.001 -23.609 1.00 33.69 193 ASN A O 1
ATOM 1523 N N . GLU A 1 194 ? -9.035 -3.902 -25.193 1.00 31.47 194 GLU A N 1
ATOM 1524 C CA . GLU A 1 194 ? -10.104 -2.971 -25.595 1.00 31.47 194 GLU A CA 1
ATOM 1525 C C . GLU A 1 194 ? -9.619 -1.975 -26.662 1.00 31.47 194 GLU A C 1
ATOM 1527 O O . GLU A 1 194 ? -9.364 -0.803 -26.412 1.00 31.47 194 GLU A O 1
ATOM 1532 N N . ILE A 1 195 ? -9.538 -2.442 -27.910 1.00 31.00 195 ILE A N 1
ATOM 1533 C CA . ILE A 1 195 ? -9.892 -1.603 -29.061 1.00 31.00 195 ILE A CA 1
ATOM 1534 C C . ILE A 1 195 ? -10.835 -2.446 -29.921 1.00 31.00 195 ILE A C 1
ATOM 1536 O O . ILE A 1 195 ? -10.400 -3.310 -30.682 1.00 31.00 195 ILE A O 1
ATOM 1540 N N . LYS A 1 196 ? -12.138 -2.235 -29.723 1.00 30.52 196 LYS A N 1
ATOM 1541 C CA . LYS A 1 196 ? -13.155 -2.539 -30.734 1.00 30.52 196 LYS A CA 1
ATOM 1542 C C . LYS A 1 196 ? -13.228 -1.390 -31.728 1.00 30.52 196 LYS A C 1
ATOM 1544 O O . LYS A 1 196 ? -13.131 -0.229 -31.273 1.00 30.52 196 LYS A O 1
#

Secondary structure (DSSP, 8-state):
----TTSS--------HHHHHHHHTTS-HHHHHHHHHHHHHHHHHHHHHHHHHHHHHHHHHHHHHHHHHHHTTT-HHHHHHHHHHHHHHHHHHHHHHHHHHHHHHHHHHHHHTT----HHHHHHHHHHHHHHHHHHHHHHHHHHHHH---SSHHHHHHHHHHHHHHHHHHHHHHHHHHHHHHHHTT------S---

pLDDT: mean 79.56, std 18.88, range [30.33, 97.38]

Mean predicted aligned error: 9.18 Å

Foldseek 3Di:
DDDPPPDDDPDDPLFAQQSCQVVVVVDDPVVLVVVLVVLLVLLVVLLVVLVVLLVVLLVLLVVLLVVVCVVCVPDPQLVVLSVVLNVLLVVLSVLLNVLLVVLSVVLSVCSVVRRPDPLVVSLVVLVVSLVVSLVSLVVSLVVSLVRNDDPDPVSSVSSNVSSVVSSVSSVVSSVSSSQSSCSNNRNPDDPPPDDD

Solvent-accessible surface area (backbone atoms only — not comparable to full-atom values): 11229 Å² total; per-residue (Å²): 139,82,85,79,86,82,80,84,84,89,67,85,76,86,51,14,52,58,58,37,36,73,55,49,77,76,47,56,73,74,56,45,50,56,52,46,54,53,50,53,52,49,53,55,53,49,50,54,53,52,54,48,53,48,48,56,47,51,54,51,42,53,48,51,54,46,56,50,50,63,77,50,72,85,41,67,68,58,49,50,55,53,51,51,48,52,51,52,52,50,51,52,54,48,51,54,49,50,55,46,52,50,51,56,50,53,52,51,52,41,53,71,71,71,43,88,71,64,59,69,65,52,48,53,51,52,53,50,57,55,50,50,52,52,56,52,48,55,48,54,56,51,49,43,52,72,67,57,62,49,102,40,75,75,53,28,55,56,44,45,50,49,50,50,51,47,49,52,49,51,49,50,50,53,52,50,50,52,48,51,56,37,33,51,47,42,63,56,79,75,87,83,77,80,84,131

Sequence (196 aa):
MKNLTKGILLGTLTAGVAAATAYYRSLSPMQKEAVQDRFLDQLAASKVKMDQLKNDTTDHFNILMSELRYAQENDEGWQILLADFKQEYINLSNQAKNQYTYWQQALAEQVDAHLDIDVPGTMDQIQSNYSEIKNQAAKVFTEAKSNLVADHQNSKNEVDKKIDEAQAEFDIVLDAQQADVKAALGLAEDDINEIK